Protein AF-A0AAV9KJ58-F1 (afdb_monomer_lite)

Radius of gyration: 47.97 Å; chains: 1; bounding box: 101×100×153 Å

Structure (mmCIF, N/CA/C/O backbone):
data_AF-A0AAV9KJ58-F1
#
_entry.id   AF-A0AAV9KJ58-F1
#
loop_
_atom_site.group_PDB
_atom_site.id
_atom_site.type_symbol
_atom_site.label_atom_id
_atom_site.label_alt_id
_atom_site.label_comp_id
_atom_site.label_asym_id
_atom_site.label_entity_id
_atom_site.label_seq_id
_atom_site.pdbx_PDB_ins_code
_atom_site.Cartn_x
_atom_site.Cartn_y
_atom_site.Cartn_z
_atom_site.occupancy
_atom_site.B_iso_or_equiv
_atom_site.auth_seq_id
_atom_site.auth_comp_id
_atom_site.auth_asym_id
_atom_site.auth_atom_id
_atom_site.pdbx_PDB_model_num
ATOM 1 N N . MET A 1 1 ? -41.901 74.742 6.051 1.00 38.31 1 MET A N 1
ATOM 2 C CA . MET A 1 1 ? -40.450 74.544 5.849 1.00 38.31 1 MET A CA 1
ATOM 3 C C . MET A 1 1 ? -40.219 73.110 5.409 1.00 38.31 1 MET A C 1
ATOM 5 O O . MET A 1 1 ? -40.958 72.229 5.815 1.00 38.31 1 MET A O 1
ATOM 9 N N . ASN A 1 2 ? -39.283 72.957 4.483 1.00 42.44 2 ASN A N 1
ATOM 10 C CA . ASN A 1 2 ? -39.069 71.846 3.558 1.00 42.44 2 ASN A CA 1
ATOM 11 C C . ASN A 1 2 ? -37.986 70.865 4.057 1.00 42.44 2 ASN A C 1
ATOM 13 O O . ASN A 1 2 ? -37.117 71.305 4.803 1.00 42.44 2 ASN A O 1
ATOM 17 N N . ARG A 1 3 ? -37.953 69.661 3.443 1.00 47.12 3 ARG A N 1
ATOM 18 C CA . ARG A 1 3 ? -36.782 68.760 3.228 1.00 47.12 3 ARG A CA 1
ATOM 19 C C . ARG A 1 3 ? -36.274 67.974 4.455 1.00 47.12 3 ARG A C 1
ATOM 21 O O . ARG A 1 3 ? -36.190 68.527 5.534 1.00 47.12 3 ARG A O 1
ATOM 28 N N . ASN A 1 4 ? -35.851 66.708 4.380 1.00 43.81 4 ASN A N 1
ATOM 29 C CA . ASN A 1 4 ? -35.701 65.731 3.294 1.00 43.81 4 ASN A CA 1
ATOM 30 C C . ASN A 1 4 ? -35.638 64.315 3.898 1.00 43.81 4 ASN A C 1
ATOM 32 O O . ASN A 1 4 ? -35.152 64.134 5.011 1.00 43.81 4 ASN A O 1
ATOM 36 N N . GLN A 1 5 ? -36.104 63.333 3.126 1.00 52.75 5 GLN A N 1
ATOM 37 C CA . GLN A 1 5 ? -35.865 61.903 3.320 1.00 52.75 5 GLN A CA 1
ATOM 38 C C . GLN A 1 5 ? -34.482 61.536 2.765 1.00 52.75 5 GLN A C 1
ATOM 40 O O . GLN A 1 5 ? -34.200 61.874 1.619 1.00 52.75 5 GLN A O 1
ATOM 45 N N . ASP A 1 6 ? -33.689 60.781 3.526 1.00 47.50 6 ASP A N 1
ATOM 46 C CA . ASP A 1 6 ? -32.530 60.045 3.014 1.00 47.50 6 ASP A CA 1
ATOM 47 C C . ASP A 1 6 ? -32.739 58.548 3.263 1.00 47.50 6 ASP A C 1
ATOM 49 O O . ASP A 1 6 ? -32.658 58.048 4.385 1.00 47.50 6 ASP A O 1
ATOM 53 N N . THR A 1 7 ? -33.051 57.821 2.191 1.00 53.81 7 THR A N 1
ATOM 54 C CA . THR A 1 7 ? -33.128 56.359 2.169 1.00 53.81 7 THR A CA 1
ATOM 55 C C . THR A 1 7 ? -31.783 55.794 1.718 1.00 53.81 7 THR A C 1
ATOM 57 O O . THR A 1 7 ? -31.491 55.765 0.520 1.00 53.81 7 THR A O 1
ATOM 60 N N . SER A 1 8 ? -30.966 55.311 2.652 1.00 53.56 8 SER A N 1
ATOM 61 C CA . SER A 1 8 ? -29.765 54.540 2.329 1.00 53.56 8 SER A CA 1
ATOM 62 C C . SER A 1 8 ? -30.131 53.066 2.107 1.00 53.56 8 SER A C 1
ATOM 64 O O . SER A 1 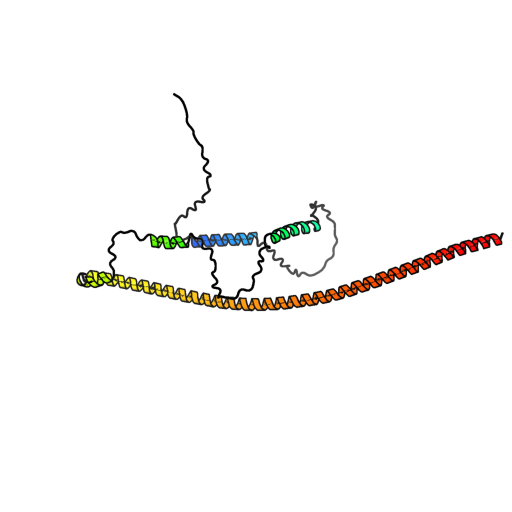8 ? -30.487 52.320 3.018 1.00 53.56 8 SER A O 1
ATOM 66 N N . LYS A 1 9 ? -30.072 52.639 0.842 1.00 56.34 9 LYS A N 1
ATOM 67 C CA . LYS A 1 9 ? -30.187 51.23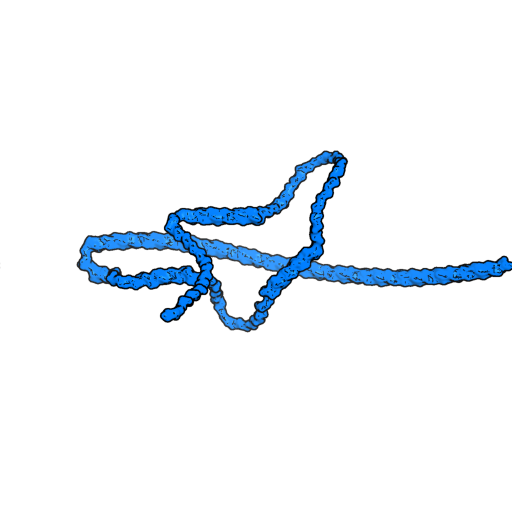6 0.428 1.00 56.34 9 LYS A CA 1
ATOM 68 C C . LYS A 1 9 ? -28.873 50.524 0.753 1.00 56.34 9 LYS A C 1
ATOM 70 O O . LYS A 1 9 ? -27.881 50.727 0.060 1.00 56.34 9 LYS A O 1
ATOM 75 N N . LYS A 1 10 ? -28.863 49.694 1.798 1.00 64.25 10 LYS A N 1
ATOM 76 C CA . LYS A 1 10 ? -27.752 48.780 2.092 1.00 64.25 10 LYS A CA 1
ATOM 77 C C . LYS A 1 10 ? -28.094 47.406 1.516 1.00 64.25 10 LYS A C 1
ATOM 79 O O . LYS A 1 10 ? -29.008 46.736 1.991 1.00 64.25 10 LYS A O 1
ATOM 84 N N . GLU A 1 11 ? -27.396 47.028 0.450 1.00 49.03 11 GLU A N 1
ATOM 85 C CA . GLU A 1 11 ? -27.467 45.699 -0.157 1.00 49.03 11 GLU A CA 1
ATOM 86 C C . GLU A 1 11 ? -27.021 44.637 0.855 1.00 49.03 11 GLU A C 1
ATOM 88 O O . GLU A 1 11 ? -25.858 44.572 1.251 1.00 49.03 11 GLU A O 1
ATOM 93 N N . VAL A 1 12 ? -27.960 43.791 1.275 1.00 46.41 12 VAL A N 1
ATOM 94 C CA . VAL A 1 12 ? -27.664 42.575 2.032 1.00 46.41 12 VAL A CA 1
ATOM 95 C C . VAL A 1 12 ? -27.327 41.487 1.017 1.00 46.41 12 VAL A C 1
ATOM 97 O O . VAL A 1 12 ? -28.205 40.986 0.308 1.00 46.41 12 VAL A O 1
ATOM 100 N N . LYS A 1 13 ? -26.041 41.132 0.934 1.00 60.41 13 LYS A N 1
ATOM 101 C CA . LYS A 1 13 ? -25.587 39.900 0.281 1.00 60.41 13 LYS A CA 1
ATOM 102 C C . LYS A 1 13 ? -26.288 38.726 0.964 1.00 60.41 13 LYS A C 1
ATOM 104 O O . LYS A 1 13 ? -26.069 38.461 2.140 1.00 60.41 13 LYS A O 1
ATOM 109 N N . LYS A 1 14 ? -27.182 38.062 0.230 1.00 59.44 14 LYS A N 1
ATOM 110 C CA . LYS A 1 14 ? -27.812 36.811 0.656 1.00 59.44 14 LYS A CA 1
ATOM 111 C C . LYS A 1 14 ? -26.784 35.697 0.524 1.00 59.44 14 LYS A C 1
ATOM 113 O O . LYS A 1 14 ? -26.632 35.121 -0.555 1.00 59.44 14 LYS A O 1
ATOM 118 N N . ASP A 1 15 ? -26.090 35.410 1.615 1.00 50.53 15 ASP A N 1
ATOM 119 C CA . ASP A 1 15 ? -25.362 34.159 1.752 1.00 50.53 15 ASP A CA 1
ATOM 120 C C . ASP A 1 15 ? -26.375 33.015 1.680 1.00 50.53 15 ASP A C 1
ATOM 122 O O . ASP A 1 15 ? -27.382 32.982 2.390 1.00 50.53 15 ASP A O 1
ATOM 126 N N . LYS A 1 16 ? -26.153 32.109 0.726 1.00 61.41 16 LYS A N 1
ATOM 127 C CA . LYS A 1 16 ? -26.969 30.914 0.520 1.00 61.41 16 LYS A CA 1
ATOM 128 C C . LYS A 1 16 ? -26.637 29.925 1.634 1.00 61.41 16 LYS A C 1
ATOM 130 O O . LYS A 1 16 ? -25.840 29.014 1.432 1.00 61.41 16 LYS A O 1
ATOM 135 N N . SER A 1 17 ? -27.226 30.111 2.808 1.00 48.72 17 SER A N 1
ATOM 136 C CA . SER A 1 17 ? -27.223 29.087 3.843 1.00 48.72 17 SER A CA 1
ATOM 137 C C . SER A 1 17 ? -28.061 27.904 3.352 1.00 48.72 17 SER A C 1
ATOM 139 O O . SER A 1 17 ? -29.278 27.986 3.177 1.00 48.72 17 SER A O 1
ATOM 141 N N . LEU A 1 18 ? -27.379 26.795 3.062 1.00 49.25 18 LEU A N 1
ATOM 142 C CA . LEU A 1 18 ? -27.990 25.484 2.877 1.00 49.25 18 LEU A CA 1
ATOM 143 C C . LEU A 1 18 ? -28.589 25.064 4.222 1.00 49.25 18 LEU A C 1
ATOM 145 O O . LEU A 1 18 ? -27.932 24.430 5.040 1.00 49.25 18 LEU A O 1
ATOM 149 N N . ALA A 1 19 ? -29.831 25.470 4.472 1.00 43.50 19 ALA A N 1
ATOM 150 C CA . ALA A 1 19 ? -30.609 24.971 5.592 1.00 43.50 19 ALA A CA 1
ATOM 151 C C . ALA A 1 19 ? -30.912 23.485 5.344 1.00 43.50 19 ALA A C 1
ATOM 153 O O . ALA A 1 19 ? -31.847 23.142 4.617 1.00 43.50 19 ALA A O 1
ATOM 154 N N . LEU A 1 20 ? -30.096 22.602 5.920 1.00 46.66 20 LEU A N 1
ATOM 155 C CA . LEU A 1 20 ? -30.402 21.181 6.028 1.00 46.66 20 LEU A CA 1
ATOM 156 C C . LEU A 1 20 ? -31.565 21.031 7.013 1.00 46.66 20 LEU A C 1
ATOM 158 O O . LEU A 1 20 ? -31.387 21.063 8.227 1.00 46.66 20 LEU A O 1
ATOM 162 N N . LYS A 1 21 ? -32.782 20.909 6.475 1.00 54.22 21 LYS A N 1
ATOM 163 C CA . LYS A 1 21 ? -33.936 20.422 7.232 1.00 54.22 21 LYS A CA 1
ATOM 164 C C . LYS A 1 21 ? -33.716 18.937 7.503 1.00 54.22 21 LYS A C 1
ATOM 166 O O . LYS A 1 21 ? -33.988 18.114 6.637 1.00 54.22 21 LYS A O 1
ATOM 171 N N . ILE A 1 22 ? -33.210 18.613 8.686 1.00 47.00 22 ILE A N 1
ATOM 172 C CA . ILE A 1 22 ? -33.213 17.246 9.202 1.00 47.00 22 ILE A CA 1
ATOM 173 C C . ILE A 1 22 ? -34.609 17.028 9.788 1.00 47.00 22 ILE A C 1
ATOM 175 O O . ILE A 1 22 ? -34.940 17.570 10.840 1.00 47.00 22 ILE A O 1
ATOM 179 N N . SER A 1 23 ? -35.467 16.313 9.060 1.00 44.28 23 SER A N 1
ATOM 180 C CA . SER A 1 23 ? -36.713 15.795 9.619 1.00 44.28 23 SER A CA 1
ATOM 181 C C . SER A 1 23 ? -36.367 14.586 10.480 1.00 44.28 23 SER A C 1
ATOM 183 O O . SER A 1 23 ? -36.054 13.522 9.955 1.00 44.28 23 SER A O 1
ATOM 185 N N . SER A 1 24 ? -36.383 14.757 11.798 1.00 54.91 24 SER A N 1
ATOM 186 C CA . SER A 1 24 ? -36.295 13.654 12.750 1.00 54.91 24 SER A CA 1
ATOM 187 C C . SER A 1 24 ? -37.625 12.898 12.751 1.00 54.91 24 SER A C 1
ATOM 189 O O . SER A 1 24 ? -38.577 13.304 13.420 1.00 54.91 24 SER A O 1
ATOM 191 N N . GLY A 1 25 ? -37.701 11.840 11.954 1.00 50.69 25 GLY A N 1
ATOM 192 C CA . GLY A 1 25 ? -38.839 10.937 11.906 1.00 50.69 25 GLY A CA 1
ATOM 193 C C . GLY A 1 25 ? -38.421 9.612 11.287 1.00 50.69 25 GLY A C 1
ATOM 194 O O . GLY A 1 25 ? -38.086 9.570 10.111 1.00 50.69 25 GLY A O 1
ATOM 195 N N . ASP A 1 26 ? -38.483 8.575 12.115 1.00 43.84 26 ASP A N 1
ATOM 196 C CA . ASP A 1 26 ? -38.516 7.152 11.783 1.00 43.84 26 ASP A CA 1
ATOM 197 C C . ASP A 1 26 ? -37.174 6.418 11.604 1.00 43.84 26 ASP A C 1
ATOM 199 O O . ASP A 1 26 ? -36.339 6.687 10.743 1.00 43.84 26 ASP A O 1
ATOM 203 N N . THR A 1 27 ? -37.017 5.405 12.457 1.00 52.69 27 THR A N 1
ATOM 204 C CA . THR A 1 27 ? -35.929 4.426 12.607 1.00 52.69 27 THR A CA 1
ATOM 205 C C . THR A 1 27 ? -35.797 3.466 11.410 1.00 52.69 27 THR A C 1
ATOM 207 O O . THR A 1 27 ? -35.549 2.278 11.583 1.00 52.69 27 THR A O 1
ATOM 210 N N . SER A 1 28 ? -35.990 3.972 10.190 1.00 53.06 28 SER A N 1
ATOM 211 C CA . SER A 1 28 ? -35.897 3.240 8.918 1.00 53.06 28 SER A CA 1
ATOM 212 C C . SER A 1 28 ? -34.788 3.784 7.995 1.00 53.06 28 SER A C 1
ATOM 214 O O . SER A 1 28 ? -34.615 3.275 6.889 1.00 53.06 28 SER A O 1
ATOM 216 N N . SER A 1 29 ? -34.050 4.817 8.428 1.00 58.94 29 SER A N 1
ATOM 217 C CA . SER A 1 29 ? -33.111 5.579 7.581 1.00 58.94 29 SER A CA 1
ATOM 218 C C . SER A 1 29 ? -31.850 4.808 7.185 1.00 58.94 29 SER A C 1
ATOM 220 O O . SER A 1 29 ? -31.364 4.971 6.071 1.00 58.94 29 SER A O 1
ATOM 222 N N . GLU A 1 30 ? -31.324 3.937 8.051 1.00 64.25 30 GLU A N 1
ATOM 223 C CA . GLU A 1 30 ? -30.013 3.313 7.809 1.00 64.25 30 GLU A CA 1
ATOM 224 C C . GLU A 1 30 ? -30.010 2.388 6.579 1.00 64.25 30 GLU A C 1
ATOM 226 O O . GLU A 1 30 ? -29.035 2.345 5.827 1.00 64.25 30 GLU A O 1
ATOM 231 N N . GLU A 1 31 ? -31.117 1.691 6.309 1.00 74.56 31 GLU A N 1
ATOM 232 C CA . GLU A 1 31 ? -31.217 0.802 5.147 1.00 74.56 31 GLU A CA 1
ATOM 233 C C . GLU A 1 31 ? -31.382 1.580 3.829 1.00 74.56 31 GLU A C 1
ATOM 235 O O . GLU A 1 31 ? -30.831 1.196 2.791 1.00 74.56 31 GLU A O 1
ATOM 240 N N . GLU A 1 32 ? -32.056 2.732 3.870 1.00 81.06 32 GLU A N 1
ATOM 241 C CA . GLU A 1 32 ? -32.203 3.620 2.715 1.00 81.06 32 GLU A CA 1
ATOM 242 C C . GLU A 1 32 ? -30.889 4.364 2.401 1.00 81.06 32 GLU A C 1
ATOM 244 O O . GLU A 1 32 ? -30.506 4.493 1.230 1.00 81.06 32 GLU A O 1
ATOM 249 N N . ASP A 1 33 ? -30.126 4.727 3.436 1.00 86.44 33 ASP A N 1
ATOM 250 C CA . ASP A 1 33 ? -28.781 5.296 3.322 1.00 86.44 33 ASP A CA 1
ATOM 251 C C . ASP A 1 33 ? -27.782 4.286 2.727 1.00 86.44 33 ASP A C 1
ATOM 253 O O . ASP A 1 33 ? -27.003 4.620 1.821 1.00 86.44 33 ASP A O 1
ATOM 257 N N . MET A 1 34 ? -27.857 3.015 3.138 1.00 87.69 34 MET A N 1
ATOM 258 C CA . MET A 1 34 ? -27.047 1.933 2.565 1.00 87.69 34 MET A CA 1
ATOM 259 C C . MET A 1 34 ? -27.422 1.632 1.109 1.00 87.69 34 MET A C 1
ATOM 261 O O . MET A 1 34 ? -26.538 1.428 0.261 1.00 87.69 34 MET A O 1
ATOM 265 N N . ALA A 1 35 ? -28.714 1.668 0.772 1.00 91.56 35 ALA A N 1
ATOM 266 C CA . ALA A 1 35 ? -29.179 1.535 -0.606 1.00 91.56 35 ALA A CA 1
ATOM 267 C C . ALA A 1 35 ? -28.679 2.696 -1.483 1.00 91.56 35 ALA A C 1
ATOM 269 O O . ALA A 1 35 ? -28.220 2.476 -2.614 1.00 91.56 35 ALA A O 1
ATOM 270 N N . TYR A 1 36 ? -28.693 3.927 -0.963 1.00 92.19 36 TYR A N 1
ATOM 271 C CA . TYR A 1 36 ? -28.157 5.103 -1.645 1.00 92.19 36 TYR A CA 1
ATOM 272 C C . TYR A 1 36 ? -26.644 4.992 -1.886 1.00 92.19 36 TYR A C 1
ATOM 274 O O . TYR A 1 36 ? -26.182 5.198 -3.018 1.00 92.19 36 TYR A O 1
ATOM 282 N N . LEU A 1 37 ? -25.872 4.604 -0.866 1.00 93.19 37 LEU A N 1
ATOM 283 C CA . LEU A 1 37 ? -24.421 4.440 -0.964 1.00 93.19 37 LEU A CA 1
ATOM 284 C C . LEU A 1 37 ? -24.048 3.348 -1.980 1.00 93.19 37 LEU A C 1
ATOM 286 O O . LEU A 1 37 ? -23.214 3.573 -2.865 1.00 93.19 37 LEU A O 1
ATOM 290 N N . THR A 1 38 ? -24.751 2.213 -1.939 1.00 92.38 38 THR A N 1
ATOM 291 C CA . THR A 1 38 ? -24.596 1.102 -2.891 1.00 92.38 38 THR A CA 1
ATOM 292 C C . THR A 1 38 ? -24.891 1.550 -4.323 1.00 92.38 38 THR A C 1
ATOM 294 O O . THR A 1 38 ? -24.118 1.285 -5.251 1.00 92.38 38 THR A O 1
ATOM 297 N N . ARG A 1 39 ? -25.979 2.303 -4.527 1.00 95.25 39 ARG A N 1
ATOM 298 C CA . ARG A 1 39 ? -26.366 2.827 -5.845 1.00 95.25 39 ARG A CA 1
ATOM 299 C C . ARG A 1 39 ? -25.348 3.840 -6.374 1.00 95.25 39 ARG A C 1
ATOM 301 O O . ARG A 1 39 ? -25.070 3.859 -7.578 1.00 95.25 39 ARG A O 1
ATOM 308 N N . ARG A 1 40 ? -24.752 4.652 -5.496 1.00 94.31 40 ARG A N 1
ATOM 309 C CA . ARG A 1 40 ? -23.684 5.604 -5.838 1.00 94.31 40 ARG A CA 1
ATOM 310 C C . ARG A 1 40 ? -22.409 4.879 -6.270 1.00 94.31 40 ARG A C 1
ATOM 312 O O . ARG A 1 40 ? -21.867 5.213 -7.326 1.00 94.31 40 ARG A O 1
ATOM 319 N N . PHE A 1 41 ? -21.983 3.856 -5.528 1.00 90.12 41 PHE A N 1
ATOM 320 C CA . PHE A 1 41 ? -20.823 3.030 -5.883 1.00 90.12 41 PHE A CA 1
ATOM 321 C C . PHE A 1 41 ? -21.017 2.311 -7.219 1.00 90.12 41 PHE A C 1
ATOM 323 O O . PHE A 1 41 ? -20.169 2.425 -8.104 1.00 90.12 41 PHE A O 1
ATOM 330 N N . GLN A 1 42 ? -22.170 1.671 -7.440 1.00 92.00 42 GLN A N 1
ATOM 331 C CA . GLN A 1 42 ? -22.482 1.038 -8.727 1.00 92.00 42 GLN A CA 1
ATOM 332 C C . GLN A 1 42 ? -22.457 2.032 -9.897 1.00 92.00 42 GLN A C 1
ATOM 334 O O . GLN A 1 42 ? -22.042 1.680 -11.002 1.00 92.00 42 GLN A O 1
ATOM 339 N N . LYS A 1 43 ? -22.875 3.285 -9.679 1.00 92.12 43 LYS A N 1
ATOM 340 C CA . LYS A 1 43 ? -22.851 4.335 -10.707 1.00 92.12 43 LYS A CA 1
ATOM 341 C C . LYS A 1 43 ? -21.423 4.763 -11.052 1.00 92.12 43 LYS A C 1
ATOM 343 O O . LYS A 1 43 ? -21.129 4.963 -12.228 1.00 92.12 43 LYS A O 1
ATOM 348 N N . ILE A 1 44 ? -20.535 4.851 -10.061 1.00 84.56 44 ILE A N 1
ATOM 349 C CA . ILE A 1 44 ? -19.104 5.134 -10.259 1.00 84.56 44 ILE A CA 1
ATOM 350 C C . ILE A 1 44 ? -18.438 3.961 -10.989 1.00 84.56 44 ILE A C 1
ATOM 352 O O . ILE A 1 44 ? -17.781 4.174 -12.006 1.00 84.56 44 ILE A O 1
ATOM 356 N N . VAL A 1 45 ? -18.695 2.723 -10.559 1.00 81.75 45 VAL A N 1
ATOM 357 C CA . VAL A 1 45 ? -18.173 1.514 -11.215 1.00 81.75 45 VAL A CA 1
ATOM 358 C C . VAL A 1 45 ? -18.701 1.375 -12.643 1.00 81.75 45 VAL A C 1
ATOM 360 O O . VAL A 1 45 ? -17.935 1.034 -13.526 1.00 81.75 45 VAL A O 1
ATOM 363 N N . LYS A 1 46 ? -19.959 1.708 -12.949 1.00 83.25 46 LYS A N 1
ATOM 364 C CA . LYS A 1 46 ? -20.442 1.718 -14.346 1.00 83.25 46 LYS A CA 1
ATOM 365 C C . LYS A 1 46 ? -19.835 2.845 -15.181 1.00 83.25 46 LYS A C 1
ATOM 367 O O . LYS A 1 46 ? -19.592 2.657 -16.369 1.00 83.25 46 LYS A O 1
ATOM 372 N N . LYS A 1 47 ? -19.597 4.014 -14.580 1.00 82.62 47 LYS A N 1
ATOM 373 C CA . LYS A 1 47 ? -19.038 5.185 -15.274 1.00 82.62 47 LYS A CA 1
ATOM 374 C C . LYS A 1 47 ? -17.544 5.027 -15.576 1.00 82.62 47 LYS A C 1
ATOM 376 O O . LYS A 1 47 ? -17.086 5.525 -16.598 1.00 82.62 47 LYS A O 1
ATOM 381 N N . HIS A 1 48 ? -16.808 4.336 -14.707 1.00 72.00 48 HIS A N 1
ATOM 382 C CA . HIS A 1 48 ? -15.352 4.186 -14.802 1.00 72.00 48 HIS A CA 1
ATOM 383 C C . HIS A 1 48 ? -14.897 2.749 -15.111 1.00 72.00 48 HIS A C 1
ATOM 385 O O . HIS A 1 48 ? -13.782 2.544 -15.572 1.00 72.00 48 HIS A O 1
ATOM 391 N N . GLY A 1 49 ? -15.772 1.760 -14.929 1.00 53.62 49 GLY A N 1
ATOM 392 C CA . GLY A 1 49 ? -15.536 0.328 -15.125 1.00 53.62 49 GLY A CA 1
ATOM 393 C C . GLY A 1 49 ? -16.015 -0.206 -16.470 1.00 53.62 49 GLY A C 1
ATOM 394 O O . GLY A 1 49 ? -16.336 -1.384 -16.597 1.00 53.62 49 GLY A O 1
ATOM 395 N N . GLY A 1 50 ? -15.943 0.617 -17.513 1.00 55.72 50 GLY A N 1
ATOM 396 C CA . GLY A 1 50 ? -15.626 0.109 -18.844 1.00 55.72 50 GLY A CA 1
ATOM 397 C C . GLY A 1 50 ? -14.156 -0.315 -18.918 1.00 55.72 50 GLY A C 1
ATOM 398 O O . GLY A 1 50 ? -13.467 0.069 -19.860 1.00 55.72 50 GLY A O 1
ATOM 399 N N . PHE A 1 51 ? -13.653 -1.071 -17.932 1.00 56.25 51 PHE A N 1
ATOM 400 C CA . PHE A 1 51 ? -12.444 -1.855 -18.125 1.00 56.25 51 PHE A CA 1
ATOM 401 C C . PHE A 1 51 ? -12.809 -2.849 -19.215 1.00 56.25 51 PHE A C 1
ATOM 403 O O . PHE A 1 51 ? -13.478 -3.853 -18.967 1.00 56.25 51 PHE A O 1
ATOM 410 N N . ARG A 1 52 ? -12.434 -2.523 -20.454 1.00 57.38 52 ARG A N 1
ATOM 411 C CA . ARG A 1 52 ? -12.358 -3.506 -21.521 1.00 57.38 52 ARG A CA 1
ATOM 412 C C . ARG A 1 52 ? -11.429 -4.587 -20.992 1.00 57.38 52 ARG A C 1
ATOM 414 O O . ARG A 1 52 ? -10.213 -4.448 -21.039 1.00 57.38 52 ARG A O 1
ATOM 421 N N . LYS A 1 53 ? -12.013 -5.641 -20.428 1.00 52.34 53 LYS A N 1
ATOM 422 C CA . LYS A 1 53 ? -11.359 -6.929 -20.297 1.00 52.34 53 LYS A CA 1
ATOM 423 C C . LYS A 1 53 ? -11.134 -7.351 -21.741 1.00 52.34 53 LYS A C 1
ATOM 425 O O . LYS A 1 53 ? -12.023 -7.903 -22.384 1.00 52.34 53 LYS A O 1
ATOM 430 N N . GLU A 1 54 ? -9.986 -6.969 -22.282 1.00 48.56 54 GLU A N 1
ATOM 431 C CA . GLU A 1 54 ? -9.462 -7.435 -23.558 1.00 48.56 54 GLU A CA 1
ATOM 432 C C . GLU A 1 54 ? -9.050 -8.900 -23.349 1.00 48.56 54 GLU A C 1
ATOM 434 O O . GLU A 1 54 ? -7.887 -9.280 -23.333 1.00 48.56 54 GLU A O 1
ATOM 439 N N . VAL A 1 55 ? -10.052 -9.733 -23.063 1.00 42.00 55 VAL A N 1
ATOM 440 C CA . VAL A 1 55 ? -9.941 -11.178 -23.103 1.00 42.00 55 VAL A CA 1
ATOM 441 C C . VAL A 1 55 ? -10.087 -11.508 -24.571 1.00 42.00 55 VAL A C 1
ATOM 443 O O . VAL A 1 55 ? -11.195 -11.552 -25.103 1.00 42.00 55 VAL A O 1
ATOM 446 N N . ASN A 1 56 ? -8.948 -11.677 -25.234 1.00 49.47 56 ASN A N 1
ATOM 447 C CA . ASN A 1 56 ? -8.885 -12.351 -26.518 1.00 49.47 56 ASN A CA 1
ATOM 448 C C . ASN A 1 56 ? -9.651 -13.677 -26.402 1.00 49.47 56 ASN A C 1
ATOM 450 O O . ASN A 1 56 ? -9.212 -14.553 -25.650 1.00 49.47 56 ASN A O 1
ATOM 454 N N . PRO A 1 57 ? -10.762 -13.885 -27.131 1.00 48.03 57 PRO A N 1
ATOM 455 C CA . PRO A 1 57 ? -11.239 -15.233 -27.318 1.00 48.03 57 PRO A CA 1
ATOM 456 C C . PRO A 1 57 ? -10.236 -15.895 -28.262 1.00 48.03 57 PRO A C 1
ATOM 458 O O . PRO A 1 57 ? -10.148 -15.545 -29.441 1.00 48.03 57 PRO A O 1
ATOM 461 N N . LEU A 1 58 ? -9.460 -16.839 -27.726 1.00 46.47 58 LEU A N 1
ATOM 462 C CA . LEU A 1 58 ? -8.764 -17.856 -28.507 1.00 46.47 58 LEU A CA 1
ATOM 463 C C . LEU A 1 58 ? -9.803 -18.536 -29.404 1.00 46.47 58 LEU A C 1
ATOM 465 O O . LEU A 1 58 ? -10.530 -19.444 -29.004 1.00 46.47 58 LEU A O 1
ATOM 469 N N . ARG A 1 59 ? -9.919 -18.023 -30.627 1.00 43.41 59 ARG A N 1
ATOM 470 C CA . ARG A 1 59 ? -10.786 -18.550 -31.666 1.00 43.41 59 ARG A CA 1
ATOM 471 C C . ARG A 1 59 ? -10.085 -19.763 -32.258 1.00 43.41 59 ARG A C 1
ATOM 473 O O . ARG A 1 59 ? -9.360 -19.659 -33.240 1.00 43.41 59 ARG A O 1
ATOM 480 N N . ALA A 1 60 ? -10.323 -20.922 -31.659 1.00 48.78 60 ALA A N 1
ATOM 481 C CA . ALA A 1 60 ? -10.136 -22.187 -32.343 1.00 48.78 60 ALA A CA 1
ATOM 482 C C . ALA A 1 60 ? -11.181 -22.283 -33.467 1.00 48.78 60 ALA A C 1
ATOM 484 O O . ALA A 1 60 ? -12.369 -22.459 -33.195 1.00 48.78 60 ALA A O 1
ATOM 485 N N . ARG A 1 61 ? -10.763 -22.157 -34.734 1.00 41.00 61 ARG A N 1
ATOM 486 C CA . ARG A 1 61 ? -11.436 -22.862 -35.833 1.00 41.00 61 ARG A CA 1
ATOM 487 C C . ARG A 1 61 ? -10.566 -22.990 -37.082 1.00 41.00 61 ARG A C 1
ATOM 489 O O . ARG A 1 61 ? -10.049 -22.020 -37.622 1.00 41.00 61 ARG A O 1
ATOM 496 N N . ASN A 1 62 ? -10.479 -24.244 -37.484 1.00 48.59 62 ASN A N 1
ATOM 497 C CA . ASN A 1 62 ? -9.757 -24.861 -38.582 1.00 48.59 62 ASN A CA 1
ATOM 498 C C . ASN A 1 62 ? -10.110 -24.333 -39.988 1.00 48.59 62 ASN A C 1
ATOM 500 O O . ASN A 1 62 ? -11.233 -23.897 -40.227 1.00 48.59 62 ASN A O 1
ATOM 504 N N . ALA A 1 63 ? -9.160 -24.588 -40.897 1.00 48.75 63 ALA A N 1
ATOM 505 C CA . ALA A 1 63 ? -9.324 -25.037 -42.287 1.00 48.75 63 ALA A CA 1
ATOM 506 C C . ALA A 1 63 ? -9.889 -24.070 -43.356 1.00 48.75 63 ALA A C 1
ATOM 508 O O . ALA A 1 63 ? -11.070 -23.742 -43.387 1.00 48.75 63 ALA A O 1
ATOM 509 N N . THR A 1 64 ? -8.977 -23.719 -44.276 1.00 49.44 64 THR A N 1
ATOM 510 C CA . THR A 1 64 ? -9.117 -23.650 -45.748 1.00 49.44 64 THR A CA 1
ATOM 511 C C . THR A 1 64 ? -10.400 -23.077 -46.364 1.00 49.44 64 THR A C 1
ATOM 513 O O . THR A 1 64 ? -11.453 -23.708 -46.358 1.00 49.44 64 THR A O 1
ATOM 516 N N . LYS A 1 65 ? -10.236 -21.969 -47.105 1.00 50.47 65 LYS A N 1
ATOM 517 C CA . LYS A 1 65 ? -10.381 -21.914 -48.577 1.00 50.47 65 LYS A CA 1
ATOM 518 C C . LYS A 1 65 ? -10.037 -20.517 -49.112 1.00 50.47 65 LYS A C 1
ATOM 520 O O . LYS A 1 65 ? -10.437 -19.508 -48.537 1.00 50.47 65 LYS A O 1
ATOM 525 N N . GLU A 1 66 ? -9.277 -20.505 -50.208 1.00 49.34 66 GLU A N 1
ATOM 526 C CA . GLU A 1 66 ? -9.168 -19.400 -51.165 1.00 49.34 66 GLU A CA 1
ATOM 527 C C . GLU A 1 66 ? -10.553 -18.862 -51.539 1.00 49.34 66 GLU A C 1
ATOM 529 O O . GLU A 1 66 ? -11.493 -19.644 -51.615 1.00 49.34 66 GLU A O 1
ATOM 534 N N . TYR A 1 67 ? -10.673 -17.551 -51.761 1.00 40.59 67 TYR A N 1
ATOM 535 C CA . TYR A 1 67 ? -11.095 -16.937 -53.030 1.00 40.59 67 TYR A CA 1
ATOM 536 C C . TYR A 1 67 ? -11.070 -15.400 -52.891 1.00 40.59 67 TYR A C 1
ATOM 538 O O . TYR A 1 67 ? -11.633 -14.826 -51.966 1.00 40.59 67 TYR A O 1
ATOM 546 N N . GLN A 1 68 ? -10.342 -14.778 -53.822 1.00 44.50 68 GLN A N 1
ATOM 547 C CA . GLN A 1 68 ? -10.607 -13.525 -54.548 1.00 44.50 68 GLN A CA 1
ATOM 548 C C . GLN A 1 68 ? -11.324 -12.326 -53.885 1.00 44.50 68 GLN A C 1
ATOM 550 O O . GLN A 1 68 ? -12.463 -12.390 -53.435 1.00 44.50 68 GLN A O 1
ATOM 555 N N . ARG A 1 69 ? -10.655 -11.164 -54.003 1.00 48.06 69 ARG A N 1
ATOM 556 C CA . ARG A 1 69 ? -11.194 -9.796 -53.835 1.00 48.06 69 ARG A CA 1
ATOM 557 C C . ARG A 1 69 ? -12.389 -9.524 -54.775 1.00 48.06 69 ARG A C 1
ATOM 559 O O . ARG A 1 69 ? -12.490 -10.166 -55.818 1.00 48.06 69 ARG A O 1
ATOM 566 N N . PRO A 1 70 ? -13.194 -8.478 -54.500 1.00 56.00 70 PRO A N 1
ATOM 567 C CA . PRO A 1 70 ? -12.926 -7.199 -55.173 1.00 56.00 70 PRO A CA 1
ATOM 568 C C . PRO A 1 70 ? -13.167 -5.956 -54.295 1.00 56.00 70 PRO A C 1
ATOM 570 O O . PRO A 1 70 ? -13.658 -6.029 -53.172 1.00 56.00 70 PRO A O 1
ATOM 573 N N . GLY A 1 71 ? -12.717 -4.817 -54.824 1.00 50.59 71 GLY A N 1
ATOM 574 C CA . GLY A 1 71 ? -12.564 -3.537 -54.146 1.00 50.59 71 GLY A CA 1
ATOM 575 C C . GLY A 1 71 ? -13.838 -2.857 -53.644 1.00 50.59 71 GLY A C 1
ATOM 576 O O . GLY A 1 71 ? -14.963 -3.161 -54.029 1.00 50.59 71 GLY A O 1
ATOM 577 N N . GLY A 1 72 ? -13.595 -1.881 -52.776 1.00 45.78 72 GLY A N 1
ATOM 578 C CA . GLY A 1 72 ? -14.583 -0.993 -52.185 1.00 45.78 72 GLY A CA 1
ATOM 579 C C . GLY A 1 72 ? -13.874 0.240 -51.645 1.00 45.78 72 GLY A C 1
ATOM 580 O O . GLY A 1 72 ? -13.660 0.366 -50.443 1.00 45.78 72 GLY A O 1
ATOM 581 N N . GLU A 1 73 ? -13.458 1.104 -52.564 1.00 56.12 73 GLU A N 1
ATOM 582 C CA . GLU A 1 73 ? -12.974 2.455 -52.306 1.00 56.12 73 GLU A CA 1
ATOM 583 C C . GLU A 1 73 ? -14.125 3.272 -51.703 1.00 56.12 73 GLU A C 1
ATOM 585 O O . GLU A 1 73 ? -15.161 3.491 -52.332 1.00 56.12 73 GLU A O 1
ATOM 590 N N . LYS A 1 74 ? -13.987 3.638 -50.427 1.00 59.28 74 LYS A N 1
ATOM 591 C CA . LYS A 1 74 ? -14.862 4.602 -49.760 1.00 59.28 74 LYS A CA 1
ATOM 592 C C . LYS A 1 74 ? -13.984 5.613 -49.047 1.00 59.28 74 LYS A C 1
ATOM 594 O O . LYS A 1 74 ? -13.447 5.335 -47.973 1.00 59.28 74 LYS A O 1
ATOM 599 N N . ASP A 1 75 ? -13.880 6.780 -49.666 1.00 54.72 75 ASP A N 1
ATOM 600 C CA . ASP A 1 75 ? -13.291 7.990 -49.110 1.00 54.72 75 ASP A CA 1
ATOM 601 C C . ASP A 1 75 ? -14.070 8.438 -47.872 1.00 54.72 75 ASP A C 1
ATOM 603 O O . ASP A 1 75 ? -15.028 9.211 -47.926 1.00 54.72 75 ASP A O 1
ATOM 607 N N . ILE A 1 76 ? -13.652 7.934 -46.714 1.00 53.59 76 ILE A N 1
ATOM 608 C CA . ILE A 1 76 ? -14.034 8.501 -45.427 1.00 53.59 76 ILE A CA 1
ATOM 609 C C . ILE A 1 76 ? -13.052 9.637 -45.168 1.00 53.59 76 ILE A C 1
ATOM 611 O O . ILE A 1 76 ? -11.908 9.393 -44.781 1.00 53.59 76 ILE A O 1
ATOM 615 N N . LYS A 1 77 ? -13.514 10.876 -45.375 1.00 58.31 77 LYS A N 1
ATOM 616 C CA . LYS A 1 77 ? -12.889 12.097 -44.851 1.00 58.31 77 LYS A CA 1
ATOM 617 C C . LYS A 1 77 ? -12.657 11.914 -43.349 1.00 58.31 77 LYS A C 1
ATOM 619 O O . LYS A 1 77 ? -13.574 12.071 -42.547 1.00 58.31 77 LYS A O 1
ATOM 624 N N . ARG A 1 78 ? -11.445 11.506 -42.980 1.00 50.62 78 ARG A N 1
ATOM 625 C CA . ARG A 1 78 ? -10.967 11.509 -41.599 1.00 50.62 78 ARG A CA 1
ATOM 626 C C . ARG A 1 78 ? -10.324 12.861 -41.365 1.00 50.62 78 ARG A C 1
ATOM 628 O O . ARG A 1 78 ? -9.424 13.239 -42.114 1.00 50.62 78 ARG A O 1
ATOM 635 N N . ASP A 1 79 ? -10.789 13.560 -40.338 1.00 59.69 79 ASP A N 1
ATOM 636 C CA . ASP A 1 79 ? -10.117 14.758 -39.855 1.00 59.69 79 ASP A CA 1
ATOM 637 C C . ASP A 1 79 ? -8.635 14.447 -39.591 1.00 59.69 79 ASP A C 1
ATOM 639 O O . ASP A 1 79 ? -8.318 13.360 -39.085 1.00 59.69 79 ASP A O 1
ATOM 643 N N . PRO A 1 80 ? -7.718 15.362 -39.952 1.00 62.44 80 PRO A N 1
ATOM 644 C CA . PRO A 1 80 ? -6.291 15.153 -39.790 1.00 62.44 80 PRO A CA 1
ATOM 645 C C . PRO A 1 80 ? -5.977 14.917 -38.313 1.00 62.44 80 PRO A C 1
ATOM 647 O O . PRO A 1 80 ? -6.033 15.820 -37.478 1.00 62.44 80 PRO A O 1
ATOM 650 N N . VAL A 1 81 ? -5.660 13.662 -37.990 1.00 59.12 81 VAL A N 1
ATOM 651 C CA . VAL A 1 81 ? -5.162 13.264 -36.676 1.00 59.12 81 VAL A CA 1
ATOM 652 C C . VAL A 1 81 ? -3.867 14.045 -36.434 1.00 59.12 81 VAL A C 1
ATOM 654 O O . VAL A 1 81 ? -2.932 13.895 -37.222 1.00 59.12 81 VAL A O 1
ATOM 657 N N . PRO A 1 82 ? -3.785 14.869 -35.373 1.00 60.12 82 PRO A N 1
ATOM 658 C CA . PRO A 1 82 ? -2.600 15.668 -35.108 1.00 60.12 82 PRO A CA 1
ATOM 659 C C . PRO A 1 82 ? -1.385 14.767 -34.893 1.00 60.12 82 PRO A C 1
ATOM 661 O O . PRO A 1 82 ? -1.455 13.783 -34.147 1.00 60.12 82 PRO A O 1
ATOM 664 N N . ASP A 1 83 ? -0.286 15.121 -35.554 1.00 56.62 83 ASP A N 1
ATOM 665 C CA . ASP A 1 83 ? 0.961 14.366 -35.578 1.00 56.62 83 ASP A CA 1
ATOM 666 C C . ASP A 1 83 ? 1.472 14.066 -34.152 1.00 56.62 83 ASP A C 1
ATOM 668 O O . ASP A 1 83 ? 1.460 14.920 -33.256 1.00 56.62 83 ASP A O 1
ATOM 672 N N . LYS A 1 84 ? 1.924 12.825 -33.920 1.00 59.56 84 LYS A N 1
ATOM 673 C CA . LYS A 1 84 ? 2.278 12.287 -32.586 1.00 59.56 84 LYS A CA 1
ATOM 674 C C . LYS A 1 84 ? 3.392 13.079 -31.895 1.00 59.56 84 LYS A C 1
ATOM 676 O O . LYS A 1 84 ? 3.532 13.004 -30.675 1.00 59.56 84 LYS A O 1
ATOM 681 N N . LYS A 1 85 ? 4.159 13.860 -32.656 1.00 61.59 85 LYS A N 1
ATOM 682 C CA . LYS A 1 85 ? 5.243 14.707 -32.150 1.00 61.59 85 LYS A CA 1
ATOM 683 C C . LYS A 1 85 ? 4.725 15.919 -31.358 1.00 61.59 85 LYS A C 1
ATOM 685 O O . LYS A 1 85 ? 5.385 16.332 -30.410 1.00 61.59 85 LYS A O 1
ATOM 690 N N . ALA A 1 86 ? 3.517 16.417 -31.645 1.00 54.41 86 ALA A N 1
ATOM 691 C CA . ALA A 1 86 ? 2.947 17.584 -30.960 1.00 54.41 86 ALA A CA 1
ATOM 692 C C . ALA A 1 86 ? 2.335 17.258 -29.580 1.00 54.41 86 ALA A C 1
ATOM 694 O O . ALA A 1 86 ? 2.385 18.084 -28.670 1.00 54.41 86 ALA A O 1
ATOM 695 N N . ARG A 1 87 ? 1.817 16.036 -29.365 1.00 53.44 87 ARG A N 1
ATOM 696 C CA . ARG A 1 87 ? 1.250 15.632 -28.056 1.00 53.44 87 ARG A CA 1
ATOM 697 C C . ARG A 1 87 ? 2.290 15.472 -26.950 1.00 53.44 87 ARG A C 1
ATOM 699 O O . ARG A 1 87 ? 1.936 15.587 -25.781 1.00 53.44 87 ARG A O 1
ATOM 706 N N . LYS A 1 88 ? 3.554 15.220 -27.297 1.00 53.78 88 LYS A N 1
ATOM 707 C CA . LYS A 1 88 ? 4.605 14.983 -26.299 1.00 53.78 88 LYS A CA 1
ATOM 708 C C . LYS A 1 88 ? 5.068 16.274 -25.616 1.00 53.78 88 LYS A C 1
ATOM 710 O O . LYS A 1 88 ? 5.384 16.244 -24.437 1.00 53.78 88 LYS A O 1
ATOM 715 N N . VAL A 1 89 ? 5.036 17.409 -26.319 1.00 55.75 89 VAL A N 1
ATOM 716 C CA . VAL A 1 89 ? 5.517 18.696 -25.784 1.00 55.75 89 VAL A CA 1
ATOM 717 C C . VAL A 1 89 ? 4.502 19.339 -24.828 1.00 55.75 89 VAL A C 1
ATOM 719 O O . VAL A 1 89 ? 4.887 19.902 -23.808 1.00 55.75 89 VAL A O 1
ATOM 722 N N . ALA A 1 90 ? 3.199 19.204 -25.101 1.00 53.22 90 ALA A N 1
ATOM 723 C CA . ALA A 1 90 ? 2.157 19.803 -24.261 1.00 53.22 90 ALA A CA 1
ATOM 724 C C . ALA A 1 90 ? 1.983 19.094 -22.903 1.00 53.22 90 ALA A C 1
ATOM 726 O O . ALA A 1 90 ? 1.721 19.751 -21.898 1.00 53.22 90 ALA A O 1
ATOM 727 N N . ALA A 1 91 ? 2.157 17.768 -22.853 1.00 52.00 91 ALA A N 1
ATOM 728 C CA . ALA A 1 91 ? 2.078 17.014 -21.601 1.00 52.00 91 ALA A CA 1
ATOM 729 C C . ALA A 1 91 ? 3.288 17.278 -20.683 1.00 52.00 91 ALA A C 1
ATOM 731 O O . ALA A 1 91 ? 3.124 17.389 -19.470 1.00 52.00 91 ALA A O 1
ATOM 732 N N . ASP A 1 92 ? 4.483 17.452 -21.257 1.00 53.53 92 ASP A N 1
ATOM 733 C CA . ASP A 1 92 ? 5.723 17.647 -20.493 1.00 53.53 92 ASP A CA 1
ATOM 734 C C . ASP A 1 92 ? 5.772 19.015 -19.781 1.00 53.53 92 ASP A C 1
ATOM 736 O O . ASP A 1 92 ? 6.323 19.138 -18.687 1.00 53.53 92 ASP A O 1
ATOM 740 N N . TYR A 1 93 ? 5.128 20.044 -20.350 1.00 60.09 93 TYR A N 1
ATOM 741 C CA . TYR A 1 93 ? 5.046 21.373 -19.730 1.00 60.09 93 TYR A CA 1
ATOM 742 C C . TYR A 1 93 ? 4.082 21.417 -18.531 1.00 60.09 93 TYR A C 1
ATOM 744 O O . TYR A 1 93 ? 4.363 22.094 -17.542 1.00 60.09 93 TYR A O 1
ATOM 752 N N . ILE A 1 94 ? 2.968 20.673 -18.577 1.00 58.34 94 ILE A N 1
ATOM 753 C CA . ILE A 1 94 ? 2.001 20.625 -17.465 1.00 58.34 94 ILE A CA 1
ATOM 754 C C . ILE A 1 94 ? 2.600 19.883 -16.264 1.00 58.34 94 ILE A C 1
ATOM 756 O O . ILE A 1 94 ? 2.504 20.379 -15.144 1.00 58.34 94 ILE A O 1
ATOM 760 N N . VAL A 1 95 ? 3.287 18.757 -16.497 1.00 59.38 95 VAL A N 1
ATOM 761 C CA . VAL A 1 95 ? 3.926 17.974 -15.424 1.00 59.38 95 VAL A CA 1
ATOM 762 C C . VAL A 1 95 ? 5.069 18.757 -14.769 1.00 59.38 95 VAL A C 1
ATOM 764 O O . VAL A 1 95 ? 5.159 18.798 -13.543 1.00 59.38 95 VAL A O 1
ATOM 767 N N . LYS A 1 96 ? 5.899 19.468 -15.545 1.00 60.09 96 LYS A N 1
ATOM 768 C CA . LYS A 1 96 ? 6.971 20.305 -14.974 1.00 60.09 96 LYS A CA 1
ATOM 769 C C . LYS A 1 96 ? 6.443 21.451 -14.110 1.00 60.09 96 LYS A C 1
ATOM 771 O O . LYS A 1 96 ? 7.064 21.775 -13.103 1.00 60.09 96 LYS A O 1
ATOM 776 N N . ARG A 1 97 ? 5.283 22.032 -14.436 1.00 58.56 97 ARG A N 1
ATOM 777 C CA . ARG A 1 97 ? 4.709 23.128 -13.636 1.00 58.56 97 ARG A CA 1
ATOM 778 C C . ARG A 1 97 ? 4.115 22.658 -12.307 1.00 58.56 97 ARG A C 1
ATOM 780 O O . ARG A 1 97 ? 4.132 23.418 -11.348 1.00 58.56 97 ARG A O 1
ATOM 787 N N . THR A 1 98 ? 3.629 21.419 -12.231 1.00 50.81 98 THR A N 1
ATOM 788 C CA . THR A 1 98 ? 3.089 20.859 -10.982 1.00 50.81 98 THR A CA 1
ATOM 789 C C . THR A 1 98 ? 4.172 20.409 -9.999 1.00 50.81 98 THR A C 1
ATOM 791 O O . THR A 1 98 ? 3.924 20.435 -8.800 1.00 50.81 98 THR A O 1
ATOM 794 N N . PHE A 1 99 ? 5.381 20.073 -10.465 1.00 52.28 99 PHE A N 1
ATOM 795 C CA . PHE A 1 99 ? 6.493 19.710 -9.571 1.00 52.28 99 PHE A CA 1
ATOM 796 C C . PHE A 1 99 ? 7.197 20.919 -8.939 1.00 52.28 99 PHE A C 1
ATOM 798 O O . PHE A 1 99 ? 7.617 20.835 -7.791 1.00 52.28 99 PHE A O 1
ATOM 805 N N . VAL A 1 100 ? 7.257 22.065 -9.628 1.00 52.19 100 VAL A N 1
ATOM 806 C CA . VAL A 1 100 ? 7.889 23.291 -9.090 1.00 52.19 100 VAL A CA 1
ATOM 807 C C . VAL A 1 100 ? 7.110 23.888 -7.905 1.00 52.19 100 VAL A C 1
ATOM 809 O O . VAL A 1 100 ? 7.682 24.594 -7.089 1.00 52.19 100 VAL A O 1
ATOM 812 N N . VAL A 1 101 ? 5.821 23.573 -7.748 1.00 50.44 101 VAL A N 1
ATOM 813 C CA . VAL A 1 101 ? 5.007 24.048 -6.607 1.00 50.44 101 VAL A CA 1
ATOM 814 C C . VAL A 1 101 ? 5.131 23.142 -5.371 1.00 50.44 101 VAL A C 1
ATOM 816 O O . VAL A 1 101 ? 4.700 23.524 -4.289 1.00 50.44 101 VAL A O 1
ATOM 819 N N . CYS A 1 102 ? 5.745 21.962 -5.494 1.00 50.66 102 CYS A N 1
ATOM 820 C CA . CYS A 1 102 ? 5.779 20.957 -4.427 1.00 50.66 102 CYS A CA 1
ATOM 821 C C . CYS A 1 102 ? 7.191 20.691 -3.866 1.00 50.66 102 CYS A C 1
ATOM 823 O O . CYS A 1 102 ? 7.374 19.696 -3.169 1.00 50.66 102 CYS A O 1
ATOM 825 N N . GLY A 1 103 ? 8.185 21.527 -4.204 1.00 47.78 103 GLY A N 1
ATOM 826 C CA . GLY A 1 103 ? 9.605 21.157 -4.123 1.00 47.78 103 GLY A CA 1
ATOM 827 C C . GLY A 1 103 ? 10.555 22.012 -3.281 1.00 47.78 103 GLY A C 1
ATOM 828 O O . GLY A 1 103 ? 11.732 21.681 -3.288 1.00 47.78 103 GLY A O 1
ATOM 829 N N . ASP A 1 104 ? 10.109 23.036 -2.541 1.00 42.22 104 ASP A N 1
ATOM 830 C CA . ASP A 1 104 ? 11.033 23.964 -1.847 1.00 42.22 104 ASP A CA 1
ATOM 831 C C . ASP A 1 104 ? 10.836 24.017 -0.318 1.00 42.22 104 ASP A C 1
ATOM 833 O O . ASP A 1 104 ? 10.772 25.078 0.300 1.00 42.22 104 ASP A O 1
ATOM 837 N N . SER A 1 105 ? 10.742 22.868 0.347 1.00 44.12 105 SER A N 1
ATOM 838 C CA . SER A 1 105 ? 10.906 22.811 1.811 1.00 44.12 105 SER A CA 1
ATOM 839 C C . SER A 1 105 ? 11.765 21.618 2.203 1.00 44.12 105 SER A C 1
ATOM 841 O O . SER A 1 105 ? 11.309 20.671 2.832 1.00 44.12 105 SER A O 1
ATOM 843 N N . SER A 1 106 ? 13.025 21.676 1.776 1.00 53.53 106 SER A N 1
ATOM 844 C CA . SER A 1 106 ? 14.110 20.843 2.289 1.00 53.53 106 SER A CA 1
ATOM 845 C C . SER A 1 106 ? 14.968 21.709 3.204 1.00 53.53 106 SER A C 1
ATOM 847 O O . SER A 1 106 ? 15.943 22.314 2.763 1.00 53.53 106 SER A O 1
ATOM 849 N N . SER A 1 107 ? 14.566 21.807 4.466 1.00 48.12 107 SER A N 1
ATOM 850 C CA . SER A 1 107 ? 15.396 22.377 5.525 1.00 48.12 107 SER A CA 1
ATOM 851 C C . SER A 1 107 ? 16.385 21.305 5.980 1.00 48.12 107 SER A C 1
ATOM 853 O O . SER A 1 107 ? 15.962 20.227 6.396 1.00 48.12 107 SER A O 1
ATOM 855 N N . GLU A 1 108 ? 17.684 21.595 5.893 1.00 53.97 108 GLU A N 1
ATOM 856 C CA . GLU A 1 108 ? 18.742 20.847 6.579 1.00 53.97 108 GLU A CA 1
ATOM 857 C C . GLU A 1 108 ? 18.387 20.721 8.064 1.00 53.97 108 GLU A C 1
ATOM 859 O O . GLU A 1 108 ? 18.289 21.721 8.777 1.00 53.97 108 GLU A O 1
ATOM 864 N N . LEU A 1 109 ? 18.149 19.492 8.518 1.00 50.12 109 LEU A N 1
ATOM 865 C CA . LEU A 1 109 ? 17.940 19.194 9.926 1.00 50.12 109 LEU A CA 1
ATOM 866 C C . LEU A 1 109 ? 19.276 18.711 10.491 1.00 50.12 109 LEU A C 1
ATOM 868 O O . LEU A 1 109 ? 19.681 17.573 10.253 1.00 50.12 109 LEU A O 1
ATOM 872 N N . GLU A 1 110 ? 19.976 19.603 11.192 1.00 53.38 110 GLU A N 1
ATOM 873 C CA . GLU A 1 110 ? 21.120 19.213 12.009 1.00 53.38 110 GLU A CA 1
ATOM 874 C C . GLU A 1 110 ? 20.683 18.233 13.104 1.00 53.38 110 GLU A C 1
ATOM 876 O O . GLU A 1 110 ? 19.633 18.362 13.739 1.00 53.38 110 GLU A O 1
ATOM 881 N N . GLU A 1 111 ? 21.535 17.233 13.288 1.00 58.62 111 GLU A N 1
ATOM 882 C CA . GLU A 1 111 ? 21.424 16.118 14.213 1.00 58.62 111 GLU A CA 1
ATOM 883 C C . GLU A 1 111 ? 21.350 16.623 15.666 1.00 58.62 111 GLU A C 1
ATOM 885 O O . GLU A 1 111 ? 22.362 16.906 16.307 1.00 58.62 111 GLU A O 1
ATOM 890 N N . SER A 1 112 ? 20.130 16.744 16.199 1.00 48.56 112 SER A N 1
ATOM 891 C CA . SER A 1 112 ? 19.898 17.014 17.619 1.00 48.56 112 SER A CA 1
ATOM 892 C C . SER A 1 112 ? 19.416 15.752 18.334 1.00 48.56 112 SER A C 1
ATOM 894 O O . SER A 1 112 ? 18.584 14.988 17.848 1.00 48.56 112 SER A O 1
ATOM 896 N N . LYS A 1 113 ? 20.040 15.496 19.481 1.00 64.81 113 LYS A N 1
ATOM 897 C CA . LYS A 1 113 ? 20.000 14.243 20.228 1.00 64.81 113 LYS A CA 1
ATOM 898 C C . LYS A 1 113 ? 18.971 14.336 21.363 1.00 64.81 113 LYS A C 1
ATOM 900 O O . LYS A 1 113 ? 19.219 15.063 22.321 1.00 64.81 113 LYS A O 1
ATOM 905 N N . CYS A 1 114 ? 17.918 13.513 21.263 1.00 50.78 114 CYS A N 1
ATOM 906 C CA . CYS A 1 114 ? 16.887 13.165 22.271 1.00 50.78 114 CYS A CA 1
ATOM 907 C C . CYS A 1 114 ? 15.892 14.285 22.676 1.00 50.78 114 CYS A C 1
ATOM 909 O O . CYS A 1 114 ? 16.291 15.447 22.663 1.00 50.78 114 CYS A O 1
ATOM 911 N N . PRO A 1 115 ? 14.641 13.977 23.118 1.00 49.50 115 PRO A N 1
ATOM 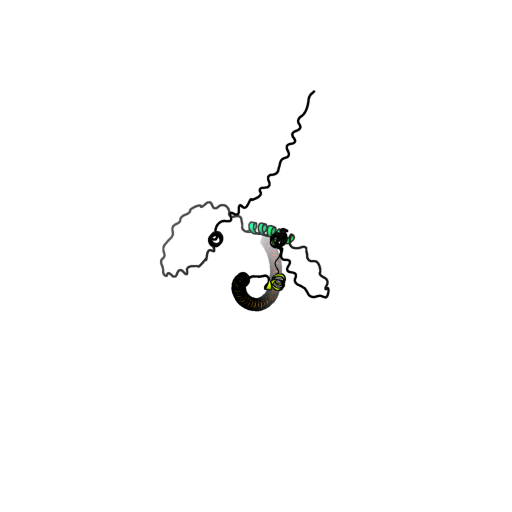912 C CA . PRO A 1 115 ? 14.133 12.680 23.605 1.00 49.50 115 PRO A CA 1
ATOM 913 C C . PRO A 1 115 ? 12.769 12.209 23.032 1.00 49.50 115 PRO A C 1
ATOM 915 O O . PRO A 1 115 ? 11.905 13.009 22.709 1.00 49.50 115 PRO A O 1
ATOM 918 N N . GLU A 1 116 ? 12.579 10.885 23.006 1.00 54.69 116 GLU A N 1
ATOM 919 C CA . GLU A 1 116 ? 11.303 10.181 23.254 1.00 54.69 116 GLU A CA 1
ATOM 920 C C . GLU A 1 116 ? 10.039 10.790 22.609 1.00 54.69 116 GLU A C 1
ATOM 922 O O . GLU A 1 116 ? 9.227 11.457 23.252 1.00 54.69 116 GLU A O 1
ATOM 927 N N . ASP A 1 117 ? 9.877 10.520 21.311 1.00 41.28 117 ASP A N 1
ATOM 928 C CA . ASP A 1 117 ? 8.741 10.956 20.503 1.00 41.28 117 ASP A CA 1
ATOM 929 C C . ASP A 1 117 ? 7.422 10.325 20.978 1.00 41.28 117 ASP A C 1
ATOM 931 O O . ASP A 1 117 ? 6.982 9.263 20.526 1.00 41.28 117 ASP A O 1
ATOM 935 N N . ALA A 1 118 ? 6.727 11.046 21.855 1.00 48.47 118 ALA A N 1
ATOM 936 C CA . ALA A 1 118 ? 5.280 10.990 21.945 1.00 48.47 118 ALA A CA 1
ATOM 937 C C . ALA A 1 118 ? 4.705 11.459 20.599 1.00 48.47 118 ALA A C 1
ATOM 939 O O . ALA A 1 118 ? 4.525 12.652 20.356 1.00 48.47 118 ALA A O 1
ATOM 940 N N . SER A 1 119 ? 4.431 10.500 19.713 1.00 48.72 119 SER A N 1
ATOM 941 C CA . SER A 1 119 ? 3.651 10.679 18.488 1.00 48.72 119 SER A CA 1
ATOM 942 C C . SER A 1 119 ? 2.263 11.243 18.831 1.00 48.72 119 SER A C 1
ATOM 944 O O . SER A 1 119 ? 1.277 10.510 18.952 1.00 48.72 119 SER A O 1
ATOM 946 N N . MET A 1 120 ? 2.168 12.564 18.983 1.00 47.59 120 MET A N 1
ATOM 947 C CA . MET A 1 120 ? 0.906 13.288 18.947 1.00 47.59 120 MET A CA 1
ATOM 948 C C . MET A 1 120 ? 0.386 13.241 17.517 1.00 47.59 120 MET A C 1
ATOM 950 O O . MET A 1 120 ? 0.756 14.044 16.659 1.00 47.59 120 MET A O 1
ATOM 954 N N . LEU A 1 121 ? -0.500 12.285 17.271 1.00 45.38 121 LEU A N 1
ATOM 955 C CA . LEU A 1 121 ? -1.348 12.283 16.097 1.00 45.38 121 LEU A CA 1
ATOM 956 C C . LEU A 1 121 ? -2.196 13.563 16.156 1.00 45.38 121 LEU A C 1
ATOM 958 O O . LEU A 1 121 ? -3.114 13.673 16.968 1.00 45.38 121 LEU A O 1
ATOM 962 N N . ALA A 1 122 ? -1.863 14.555 15.330 1.00 50.66 122 ALA A N 1
ATOM 963 C CA . ALA A 1 122 ? -2.678 15.748 15.144 1.00 50.66 122 ALA A CA 1
ATOM 964 C C . ALA A 1 122 ? -3.968 15.348 14.412 1.00 50.66 122 ALA A C 1
ATOM 966 O O . ALA A 1 122 ? -4.100 15.495 13.196 1.00 50.66 122 ALA A O 1
ATOM 967 N N . ILE A 1 123 ? -4.914 14.780 15.162 1.00 51.31 123 ILE A N 1
ATOM 968 C CA . ILE A 1 123 ? -6.290 14.602 14.721 1.00 51.31 123 ILE A CA 1
ATOM 969 C C . ILE A 1 123 ? -6.829 16.017 14.527 1.00 51.31 123 ILE A C 1
ATOM 971 O O . ILE A 1 123 ? -6.900 16.803 15.472 1.00 51.31 123 ILE A O 1
ATOM 975 N N . LYS A 1 124 ? -7.154 16.364 13.279 1.00 51.72 124 LYS A N 1
ATOM 976 C CA . LYS A 1 124 ? -7.978 17.531 12.962 1.00 51.72 124 LYS A CA 1
ATOM 977 C C . LYS A 1 124 ? -9.329 17.304 13.632 1.00 51.72 124 LYS A C 1
ATOM 979 O O . LYS A 1 124 ? -10.210 16.663 13.070 1.00 51.72 124 LYS A O 1
ATOM 984 N N . ASN A 1 125 ? -9.427 17.752 14.875 1.00 50.19 125 ASN A N 1
ATOM 985 C CA . ASN A 1 125 ? -10.663 17.789 15.621 1.00 50.19 125 ASN A CA 1
ATOM 986 C C . ASN A 1 125 ? -11.527 18.841 14.936 1.00 50.19 125 ASN A C 1
ATOM 988 O O . ASN A 1 125 ? -11.236 20.032 15.023 1.00 50.19 125 ASN A O 1
ATOM 992 N N .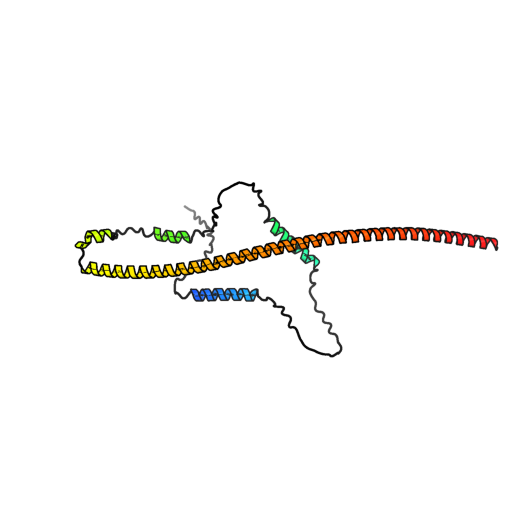 ASP A 1 126 ? -12.551 18.401 14.212 1.00 57.88 126 ASP A N 1
ATOM 993 C CA . ASP A 1 126 ? -13.663 19.272 13.867 1.00 57.88 126 ASP A CA 1
ATOM 994 C C . ASP A 1 126 ? -14.259 19.750 15.206 1.00 57.88 126 ASP A C 1
ATOM 996 O O . ASP A 1 126 ? -14.902 18.991 15.936 1.00 57.88 126 ASP A O 1
ATOM 1000 N N . GLU A 1 127 ? -13.937 20.997 15.573 1.00 56.94 127 GLU A N 1
ATOM 1001 C CA . GLU A 1 127 ? -14.164 21.642 16.883 1.00 56.94 127 GLU A CA 1
ATOM 1002 C C . GLU A 1 127 ? -15.633 21.632 17.349 1.00 56.94 127 GLU A C 1
ATOM 1004 O O . GLU A 1 127 ? -15.947 21.992 18.475 1.00 56.94 127 GLU A O 1
ATOM 1009 N N . ASN A 1 128 ? -16.555 21.187 16.503 1.00 57.94 128 ASN A N 1
ATOM 1010 C CA . ASN A 1 128 ? -17.996 21.235 16.699 1.00 57.94 128 ASN A CA 1
ATOM 1011 C C . ASN A 1 128 ? -18.632 19.907 17.151 1.00 57.94 128 ASN A C 1
ATOM 1013 O O . ASN A 1 128 ? -19.776 19.933 17.603 1.00 57.94 128 ASN A O 1
ATOM 1017 N N . VAL A 1 129 ? -17.941 18.761 17.073 1.00 57.88 129 VAL A N 1
ATOM 1018 C CA . VAL A 1 129 ? -18.526 17.472 17.512 1.00 57.88 129 VAL A CA 1
ATOM 1019 C C . VAL A 1 129 ? -18.231 17.181 18.986 1.00 57.88 129 VAL A C 1
ATOM 1021 O O . VAL A 1 129 ? -19.091 16.660 19.695 1.00 57.88 129 VAL A O 1
ATOM 1024 N N . PHE A 1 130 ? -17.050 17.558 19.482 1.00 55.25 130 PHE A N 1
ATOM 1025 C CA . PHE A 1 130 ? -16.651 17.260 20.864 1.00 55.25 130 PHE A CA 1
ATOM 1026 C C . PHE A 1 130 ? -17.227 18.257 21.886 1.00 55.25 130 PHE A C 1
ATOM 1028 O O . PHE A 1 130 ? -17.578 17.873 23.002 1.00 55.25 130 PHE A O 1
ATOM 1035 N N . ASP A 1 131 ? -17.418 19.515 21.482 1.00 58.69 131 ASP A N 1
ATOM 1036 C CA . ASP A 1 131 ? -17.939 20.584 22.348 1.00 58.69 131 ASP A CA 1
ATOM 1037 C C . ASP A 1 131 ? -19.445 20.416 22.658 1.00 58.69 131 ASP A C 1
ATOM 1039 O O . ASP A 1 131 ? -19.951 20.843 23.700 1.00 58.69 131 ASP A O 1
ATOM 1043 N N . GLY A 1 132 ? -20.168 19.693 21.793 1.00 59.66 132 GLY A N 1
ATOM 1044 C CA . GLY A 1 132 ? -21.582 19.358 21.985 1.00 59.66 132 GLY A CA 1
ATOM 1045 C C . GLY A 1 132 ? -21.835 18.377 23.134 1.00 59.66 132 GLY A C 1
ATOM 1046 O O . GLY A 1 132 ? -22.829 18.518 23.848 1.00 59.66 132 GLY A O 1
ATOM 1047 N N . MET A 1 133 ? -20.926 17.420 23.365 1.00 61.28 133 MET A N 1
ATOM 1048 C CA . MET A 1 133 ? -21.079 16.433 24.444 1.00 61.28 133 MET A CA 1
ATOM 1049 C C . MET A 1 133 ? -20.809 17.052 25.827 1.00 61.28 133 MET A C 1
ATOM 1051 O O . MET A 1 133 ? -21.479 16.708 26.800 1.00 61.28 133 MET A O 1
ATOM 1055 N N . PHE A 1 134 ? -19.897 18.027 25.908 1.00 60.19 134 PHE A N 1
ATOM 1056 C CA . PHE A 1 134 ? -19.650 18.794 27.135 1.00 60.19 134 PHE A CA 1
ATOM 1057 C C . PHE A 1 134 ? -20.707 19.878 27.386 1.00 60.19 134 PHE A C 1
ATOM 1059 O O . PHE A 1 134 ? -21.114 20.066 28.531 1.00 60.19 134 PHE A O 1
ATOM 1066 N N . SER A 1 135 ? -21.244 20.514 26.338 1.00 63.69 135 SER A N 1
ATOM 1067 C CA . SER A 1 135 ? -22.370 21.455 26.468 1.00 63.69 135 SER A CA 1
ATOM 1068 C C . SER A 1 135 ? -23.641 20.816 27.042 1.00 63.69 135 SER A C 1
ATOM 1070 O O . SER A 1 135 ? -24.445 21.518 27.651 1.00 63.69 135 SER A O 1
ATOM 1072 N N . PHE A 1 136 ? -23.830 19.500 26.879 1.00 56.41 136 PHE A N 1
ATOM 1073 C CA . PHE A 1 136 ? -24.960 18.781 27.476 1.00 56.41 136 PHE A CA 1
ATOM 1074 C C . PHE A 1 136 ? -24.771 18.533 28.981 1.00 56.41 136 PHE A C 1
ATOM 1076 O O . PHE A 1 136 ? -25.731 18.637 29.737 1.00 56.41 136 PHE A O 1
ATOM 1083 N N . MET A 1 137 ? -23.536 18.273 29.432 1.00 59.91 137 MET A N 1
ATOM 1084 C CA . MET A 1 137 ? -23.220 18.149 30.864 1.00 59.91 137 MET A CA 1
ATOM 1085 C C . MET A 1 137 ? -23.189 19.504 31.584 1.00 59.91 137 MET A C 1
ATOM 1087 O O . MET A 1 137 ? -23.498 19.572 32.767 1.00 59.91 137 MET A O 1
ATOM 1091 N N . ALA A 1 138 ? -22.868 20.590 30.878 1.00 60.38 138 ALA A N 1
ATOM 1092 C CA . ALA A 1 138 ? -22.818 21.937 31.448 1.00 60.38 138 ALA A CA 1
ATOM 1093 C C . ALA A 1 138 ? -24.200 22.599 31.637 1.00 60.38 138 ALA A C 1
ATOM 1095 O O . ALA A 1 138 ? -24.274 23.694 32.184 1.00 60.38 138 ALA A O 1
ATOM 1096 N N . LYS A 1 139 ? -25.290 21.974 31.166 1.00 52.75 139 LYS A N 1
ATOM 1097 C CA . LYS A 1 139 ? -26.654 22.533 31.221 1.00 52.75 139 LYS A CA 1
ATOM 1098 C C . LYS A 1 139 ? -27.630 21.783 32.126 1.00 52.75 139 LYS A C 1
ATOM 1100 O O . LYS A 1 139 ? -28.805 22.125 32.131 1.00 52.75 139 LYS A O 1
ATOM 1105 N N . SER A 1 140 ? -27.177 20.798 32.899 1.00 52.25 140 SER A N 1
ATOM 1106 C CA . SER A 1 140 ? -28.016 20.179 33.937 1.00 52.25 140 SER A CA 1
ATOM 1107 C C . SER A 1 140 ? -27.947 20.908 35.285 1.00 52.25 140 SER A C 1
ATOM 1109 O O . SER A 1 140 ? -28.351 20.337 36.289 1.00 52.25 140 SER A O 1
ATOM 1111 N N . ASP A 1 141 ? -27.405 22.126 35.312 1.00 52.47 141 ASP A N 1
ATOM 1112 C CA . ASP A 1 141 ? -27.292 22.992 36.495 1.00 52.47 141 ASP A CA 1
ATOM 1113 C C . ASP A 1 141 ? -28.488 23.964 36.572 1.00 52.47 141 ASP A C 1
ATOM 1115 O O . ASP A 1 141 ? -28.332 25.154 36.835 1.00 52.47 141 ASP A O 1
ATOM 1119 N N . ASP A 1 142 ? -29.684 23.475 36.219 1.00 57.88 142 ASP A N 1
ATOM 1120 C CA . ASP A 1 142 ? -30.927 24.215 36.447 1.00 57.88 142 ASP A CA 1
ATOM 1121 C C . ASP A 1 142 ? -31.371 23.923 37.884 1.00 57.88 142 ASP A C 1
ATOM 1123 O O . ASP A 1 142 ? -31.843 22.834 38.213 1.00 57.88 142 ASP A O 1
ATOM 1127 N N . GLU A 1 143 ? -31.080 24.906 38.729 1.00 58.28 143 GLU A N 1
ATOM 1128 C CA . GLU A 1 143 ? -31.286 25.003 40.173 1.00 58.28 143 GLU A CA 1
ATOM 1129 C C . GLU A 1 143 ? -32.783 25.030 40.530 1.00 58.28 143 GLU A C 1
ATOM 1131 O O . GLU A 1 143 ? -33.319 26.032 41.009 1.00 58.28 143 GLU A O 1
ATOM 1136 N N . GLU A 1 144 ? -33.486 23.922 40.310 1.00 58.41 144 GLU A N 1
ATOM 1137 C CA . GLU A 1 144 ? -34.570 23.570 41.219 1.00 58.41 144 GLU A CA 1
ATOM 1138 C C . GLU A 1 144 ? -33.953 22.737 42.341 1.00 58.41 144 GLU A C 1
ATOM 1140 O O . GLU A 1 144 ? -33.336 21.704 42.081 1.00 58.41 144 GLU A O 1
ATOM 1145 N N . ASP A 1 145 ? -34.092 23.221 43.581 1.00 60.22 145 ASP A N 1
ATOM 1146 C CA . ASP A 1 145 ? -33.734 22.561 44.843 1.00 60.22 145 ASP A CA 1
ATOM 1147 C C . ASP A 1 145 ? -34.510 21.233 45.024 1.00 60.22 145 ASP A C 1
ATOM 1149 O O . ASP A 1 145 ? -35.231 21.018 46.004 1.00 60.22 145 ASP A O 1
ATOM 1153 N N . GLU A 1 146 ? -34.404 20.304 44.075 1.00 59.88 146 GLU A N 1
ATOM 1154 C CA . GLU A 1 146 ? -34.714 18.905 44.290 1.00 59.88 146 GLU A CA 1
ATOM 1155 C C . GLU A 1 146 ? -33.638 18.387 45.236 1.00 59.88 146 GLU A C 1
ATOM 1157 O O . GLU A 1 146 ? -32.561 17.965 44.813 1.00 59.88 146 GLU A O 1
ATOM 1162 N N . GLU A 1 147 ? -33.926 18.503 46.536 1.00 65.25 147 GLU A N 1
ATOM 1163 C CA . GLU A 1 147 ? -33.150 17.970 47.650 1.00 65.25 147 GLU A CA 1
ATOM 1164 C C . GLU A 1 147 ? -32.622 16.593 47.248 1.00 65.25 147 GLU A C 1
ATOM 1166 O O . GLU A 1 147 ? -33.353 15.601 47.226 1.00 65.25 147 GLU A O 1
ATOM 1171 N N . LYS A 1 148 ? -31.361 16.567 46.801 1.00 59.56 148 LYS A N 1
ATOM 1172 C CA . LYS A 1 148 ? -30.745 15.407 46.168 1.00 59.56 148 LYS A CA 1
ATOM 1173 C C . LYS A 1 148 ? -30.593 14.358 47.248 1.00 59.56 148 LYS A C 1
ATOM 1175 O O . LYS A 1 148 ? -29.574 14.327 47.928 1.00 59.56 148 LYS A O 1
ATOM 1180 N N . VAL A 1 149 ? -31.627 13.538 47.429 1.00 62.81 149 VAL A N 1
ATOM 1181 C CA . VAL A 1 149 ? -31.696 12.534 48.489 1.00 62.81 149 VAL A CA 1
ATOM 1182 C C . VAL A 1 149 ? -30.547 11.567 48.265 1.00 62.81 149 VAL A C 1
ATOM 1184 O O . VAL A 1 149 ? -30.595 10.681 47.408 1.00 62.81 149 VAL A O 1
ATOM 1187 N N . THR A 1 150 ? -29.467 11.759 49.013 1.00 76.75 150 THR A N 1
ATOM 1188 C CA . THR A 1 150 ? -28.319 10.873 48.928 1.00 76.75 150 THR A CA 1
ATOM 1189 C C . THR A 1 150 ? -28.636 9.591 49.690 1.00 76.75 150 THR A C 1
ATOM 1191 O O . THR A 1 150 ? -29.447 9.560 50.620 1.00 76.75 150 THR A O 1
ATOM 1194 N N . PHE A 1 151 ? -27.956 8.494 49.354 1.00 80.12 151 PHE A N 1
ATOM 1195 C CA . PHE A 1 151 ? -28.053 7.257 50.140 1.00 80.12 151 PHE A CA 1
ATOM 1196 C C . PHE A 1 151 ? -27.725 7.469 51.630 1.00 80.12 151 PHE A C 1
ATOM 1198 O O . PHE A 1 151 ? -28.185 6.706 52.482 1.00 80.12 151 PHE A O 1
ATOM 1205 N N . SER A 1 152 ? -26.953 8.509 51.950 1.00 81.75 152 SER A N 1
ATOM 1206 C CA . SER A 1 152 ? -26.639 8.919 53.318 1.00 81.75 152 SER A CA 1
ATOM 1207 C C . SER A 1 152 ? -27.873 9.422 54.068 1.00 81.75 152 SER A C 1
ATOM 1209 O O . SER A 1 152 ? -28.081 9.017 55.212 1.00 81.75 152 SER A O 1
ATOM 1211 N N . ASP A 1 153 ? -28.730 10.211 53.421 1.00 82.31 153 ASP A N 1
ATOM 1212 C CA . ASP A 1 153 ? -29.960 10.749 54.020 1.00 82.31 153 ASP A CA 1
ATOM 1213 C C . ASP A 1 153 ? -30.980 9.640 54.268 1.00 82.31 153 ASP A C 1
ATOM 1215 O O . ASP A 1 153 ? -31.640 9.592 55.311 1.00 82.31 153 ASP A O 1
ATOM 1219 N N . LEU A 1 154 ? -31.044 8.677 53.344 1.00 83.44 154 LEU A N 1
ATOM 1220 C CA . LEU A 1 154 ? -31.840 7.466 53.506 1.00 83.44 154 LEU A CA 1
ATOM 1221 C C . LEU A 1 154 ? -31.345 6.621 54.691 1.00 83.44 154 LEU A C 1
ATOM 1223 O O . LEU A 1 154 ? -32.149 6.098 55.465 1.00 83.44 154 LEU A O 1
ATOM 1227 N N . LYS A 1 155 ? -30.021 6.505 54.856 1.00 87.19 155 LYS A N 1
ATOM 1228 C CA . LYS A 1 155 ? -29.402 5.763 55.961 1.00 87.19 155 LYS A CA 1
ATOM 1229 C C . LYS A 1 155 ? -29.680 6.419 57.315 1.00 87.19 155 LYS A C 1
ATOM 1231 O O . LYS A 1 155 ? -29.979 5.706 58.270 1.00 87.19 155 LYS A O 1
ATOM 1236 N N . GLN A 1 156 ? -29.592 7.746 57.408 1.00 91.00 156 GLN A N 1
ATOM 1237 C CA . GLN A 1 156 ? -29.828 8.484 58.657 1.00 91.00 156 GLN A CA 1
ATOM 1238 C C . GLN A 1 156 ? -31.306 8.490 59.064 1.00 91.00 156 GLN A C 1
ATOM 1240 O O . GLN A 1 156 ? -31.621 8.377 60.247 1.00 91.00 156 GLN A O 1
ATOM 1245 N N . ASN A 1 157 ? -32.215 8.534 58.089 1.00 88.19 157 ASN A N 1
ATOM 1246 C CA . ASN A 1 157 ? -33.655 8.611 58.330 1.00 88.19 157 ASN A CA 1
ATOM 1247 C C . ASN A 1 157 ? -34.377 7.262 58.197 1.00 88.19 157 ASN A C 1
ATOM 1249 O O . ASN A 1 157 ? -35.603 7.227 58.121 1.00 88.19 157 ASN A O 1
ATOM 1253 N N . LEU A 1 158 ? -33.651 6.139 58.199 1.00 89.12 158 LEU A N 1
ATOM 1254 C CA . LEU A 1 158 ? -34.212 4.805 57.949 1.00 89.12 158 LEU A CA 1
ATOM 1255 C C . LEU A 1 158 ? -35.395 4.474 58.877 1.00 89.12 158 LEU A C 1
ATOM 1257 O O . LEU A 1 158 ? -36.398 3.916 58.436 1.00 89.12 158 LEU A O 1
ATOM 1261 N N . ASN A 1 159 ? -35.300 4.885 60.144 1.00 91.81 159 ASN A N 1
ATOM 1262 C CA . ASN A 1 159 ? -36.328 4.656 61.164 1.00 91.81 159 ASN A CA 1
ATOM 1263 C C . ASN A 1 159 ? -37.594 5.509 60.955 1.00 91.81 159 ASN A C 1
ATOM 1265 O O . ASN A 1 159 ? -38.651 5.167 61.482 1.00 91.81 159 ASN A O 1
ATOM 1269 N N . ALA A 1 160 ? -37.500 6.611 60.202 1.00 94.50 160 ALA A N 1
ATOM 1270 C CA . ALA A 1 160 ? -38.631 7.480 59.875 1.00 94.50 160 ALA A CA 1
ATOM 1271 C C . ALA A 1 160 ? -39.462 6.944 58.693 1.00 94.50 160 ALA A C 1
ATOM 1273 O O . ALA A 1 160 ? -40.608 7.354 58.493 1.00 94.50 160 ALA A O 1
ATOM 1274 N N . TYR A 1 161 ? -38.920 6.006 57.908 1.00 89.88 161 TYR A N 1
ATOM 1275 C CA . TYR A 1 161 ? -39.619 5.422 56.768 1.00 89.88 161 TYR A CA 1
ATOM 1276 C C . TYR A 1 161 ? -40.518 4.250 57.174 1.00 89.88 161 TYR A C 1
ATOM 1278 O O . TYR A 1 161 ? -40.128 3.327 57.882 1.00 89.88 161 TYR A O 1
ATOM 1286 N N . SER A 1 162 ? -41.739 4.227 56.633 1.00 93.50 162 SER A N 1
ATOM 1287 C CA . SER A 1 162 ? -42.620 3.062 56.773 1.00 93.50 162 SER A CA 1
ATOM 1288 C C . SER A 1 162 ? -42.041 1.833 56.057 1.00 93.50 162 SER A C 1
ATOM 1290 O O . SER A 1 162 ? -41.508 1.950 54.950 1.00 93.50 162 SER A O 1
ATOM 1292 N N . ILE A 1 163 ? -42.277 0.641 56.610 1.00 92.75 163 ILE A N 1
ATOM 1293 C CA . ILE A 1 163 ? -41.864 -0.650 56.026 1.00 92.75 163 ILE A CA 1
ATOM 1294 C C . ILE A 1 163 ? -42.294 -0.790 54.554 1.00 92.75 163 ILE A C 1
ATOM 1296 O O . ILE A 1 163 ? -41.547 -1.324 53.740 1.00 92.75 163 ILE A O 1
ATOM 1300 N N . ARG A 1 164 ? -43.483 -0.292 54.181 1.00 91.00 164 ARG A N 1
ATOM 1301 C CA . ARG A 1 164 ? -43.978 -0.345 52.793 1.00 91.00 164 ARG A CA 1
ATOM 1302 C C . ARG A 1 164 ? -43.090 0.453 51.832 1.00 91.00 164 ARG A C 1
ATOM 1304 O O . ARG A 1 164 ? -42.760 -0.054 50.768 1.00 91.00 164 ARG A O 1
ATOM 1311 N N . LYS A 1 165 ? -42.681 1.668 52.220 1.00 88.62 165 LYS A N 1
ATOM 1312 C CA . LYS A 1 165 ? -41.766 2.504 51.424 1.00 88.62 165 LYS A CA 1
ATOM 1313 C C . LYS A 1 165 ? -40.400 1.833 51.270 1.00 88.62 165 LYS A C 1
ATOM 1315 O O . LYS A 1 165 ? -39.887 1.774 50.160 1.00 88.62 165 LYS A O 1
ATOM 1320 N N . LEU A 1 166 ? -39.869 1.257 52.353 1.00 90.06 166 LEU A N 1
ATOM 1321 C CA . LEU A 1 166 ? -38.603 0.518 52.319 1.00 90.06 166 LEU A CA 1
ATOM 1322 C C . LEU A 1 166 ? -38.670 -0.692 51.379 1.00 90.06 166 LEU A C 1
ATOM 1324 O O . LEU A 1 166 ? -37.759 -0.893 50.584 1.00 90.06 166 LEU A O 1
ATOM 1328 N N . ARG A 1 167 ? -39.764 -1.465 51.411 1.00 91.44 167 ARG A N 1
ATOM 1329 C CA . ARG A 1 167 ? -39.965 -2.592 50.484 1.00 91.44 167 ARG A CA 1
ATOM 1330 C C . ARG A 1 167 ? -39.978 -2.145 49.024 1.00 91.44 167 ARG A C 1
ATOM 1332 O O . ARG A 1 167 ? -39.284 -2.751 48.220 1.00 91.44 167 ARG A O 1
ATOM 1339 N N . ASN A 1 168 ? -40.717 -1.085 48.695 1.00 89.19 168 ASN A N 1
ATOM 1340 C CA . ASN A 1 168 ? -40.768 -0.566 47.324 1.00 89.19 168 ASN A CA 1
ATOM 1341 C C . ASN A 1 168 ? -39.392 -0.082 46.850 1.00 89.19 168 ASN A C 1
ATOM 1343 O O . ASN A 1 168 ? -38.998 -0.377 45.727 1.00 89.19 168 ASN A O 1
ATOM 1347 N N . LEU A 1 169 ? -38.646 0.613 47.713 1.00 89.19 169 LEU A N 1
ATOM 1348 C CA . LEU A 1 169 ? -37.296 1.064 47.390 1.00 89.19 169 LEU A CA 1
ATOM 1349 C C . LEU A 1 169 ? -36.349 -0.115 47.136 1.00 89.19 169 LEU A C 1
ATOM 1351 O O . LEU A 1 169 ? -35.607 -0.095 46.163 1.00 89.19 169 LEU A O 1
ATOM 1355 N N . VAL A 1 170 ? -36.405 -1.163 47.963 1.00 92.12 170 VAL A N 1
ATOM 1356 C CA . VAL A 1 170 ? -35.609 -2.383 47.753 1.00 92.12 170 VAL A CA 1
ATOM 1357 C C . VAL A 1 170 ? -35.929 -3.036 46.407 1.00 92.12 170 VAL A C 1
ATOM 1359 O O . VAL A 1 170 ? -34.999 -3.454 45.728 1.00 92.12 170 VAL A O 1
ATOM 1362 N N . VAL A 1 171 ? -37.200 -3.090 45.995 1.00 93.00 171 VAL A N 1
ATOM 1363 C CA . VAL A 1 171 ? -37.586 -3.626 44.674 1.00 93.00 171 VAL A CA 1
ATOM 1364 C C . VAL A 1 171 ? -36.932 -2.822 43.546 1.00 93.00 171 VAL A C 1
ATOM 1366 O O . VAL A 1 171 ? -36.232 -3.404 42.726 1.00 93.00 171 VAL A O 1
ATOM 1369 N N . VAL A 1 172 ? -37.053 -1.490 43.568 1.00 90.00 172 VAL A N 1
ATOM 1370 C CA . VAL A 1 172 ? -36.432 -0.613 42.554 1.00 90.00 172 VAL A CA 1
ATOM 1371 C C . VAL A 1 172 ? -34.906 -0.767 42.522 1.00 90.00 172 VAL A C 1
ATOM 1373 O O . VAL A 1 172 ? -34.303 -0.789 41.449 1.00 90.00 172 VAL A O 1
ATOM 1376 N N . LEU A 1 173 ? -34.264 -0.901 43.687 1.00 93.12 173 LEU A N 1
ATOM 1377 C CA . LEU A 1 173 ? -32.817 -1.119 43.771 1.00 93.12 173 LEU A CA 1
ATOM 1378 C C . LEU A 1 173 ? -32.399 -2.476 43.202 1.00 93.12 173 LEU A C 1
ATOM 1380 O O . LEU A 1 173 ? -31.370 -2.554 42.537 1.00 93.12 173 LEU A O 1
ATOM 1384 N N . ILE A 1 174 ? -33.182 -3.531 43.437 1.00 95.69 174 ILE A N 1
ATOM 1385 C CA . ILE A 1 174 ? -32.932 -4.851 42.849 1.00 95.69 174 ILE A CA 1
ATOM 1386 C C . ILE A 1 174 ? -33.026 -4.766 41.324 1.00 95.69 174 ILE A C 1
ATOM 1388 O O . ILE A 1 174 ? -32.093 -5.199 40.649 1.00 95.69 174 ILE A O 1
ATOM 1392 N N . ASP A 1 175 ? -34.085 -4.155 40.791 1.00 95.19 175 ASP A N 1
ATOM 1393 C CA . ASP A 1 175 ? -34.271 -3.993 39.344 1.00 95.19 175 ASP A CA 1
ATOM 1394 C C . ASP A 1 175 ? -33.111 -3.200 38.719 1.00 95.19 175 ASP A C 1
ATOM 1396 O O . ASP A 1 175 ? -32.523 -3.629 37.726 1.00 95.19 175 ASP A O 1
ATOM 1400 N N . SER A 1 176 ? -32.695 -2.107 39.369 1.00 95.75 176 SER A N 1
ATOM 1401 C CA . SER A 1 176 ? -31.553 -1.290 38.932 1.00 95.75 176 SER A CA 1
ATOM 1402 C C . SER A 1 176 ? -30.240 -2.081 38.924 1.00 95.75 176 SER A C 1
ATOM 1404 O O . SER A 1 176 ? -29.431 -1.950 38.007 1.00 95.75 176 SER A O 1
ATOM 1406 N N . VAL A 1 177 ? -30.003 -2.921 39.939 1.00 96.81 177 VAL A N 1
ATOM 1407 C CA . VAL A 1 177 ? -28.807 -3.778 40.010 1.00 96.81 177 VAL A CA 1
ATOM 1408 C C . VAL A 1 177 ? -28.830 -4.844 38.915 1.00 96.81 177 VAL A C 1
ATOM 1410 O O . VAL A 1 177 ? -27.786 -5.112 38.316 1.00 96.81 177 VAL A O 1
ATOM 1413 N N . ILE A 1 178 ? -29.992 -5.435 38.625 1.00 96.50 178 ILE A N 1
ATOM 1414 C CA . ILE A 1 178 ? -30.151 -6.408 37.535 1.00 96.50 178 ILE A CA 1
ATOM 1415 C C . ILE A 1 178 ? -29.832 -5.745 36.191 1.00 96.50 178 ILE A C 1
ATOM 1417 O O . ILE A 1 178 ? -29.019 -6.276 35.432 1.00 96.50 178 ILE A O 1
ATOM 1421 N N . GLU A 1 179 ? -30.400 -4.568 35.920 1.00 97.00 179 GLU A N 1
ATOM 1422 C CA . GLU A 1 179 ? -30.155 -3.821 34.681 1.00 97.00 179 GLU A CA 1
ATOM 1423 C C . GLU A 1 179 ? -28.675 -3.433 34.531 1.00 97.00 179 GLU A C 1
ATOM 1425 O O . GLU A 1 179 ? -28.064 -3.676 33.487 1.00 97.00 179 GLU A O 1
ATOM 1430 N N . LEU A 1 180 ? -28.060 -2.897 35.592 1.00 96.56 180 LEU A N 1
ATOM 1431 C CA . LEU A 1 180 ? -26.637 -2.546 35.591 1.00 96.56 180 LEU A CA 1
ATOM 1432 C C . LEU A 1 180 ? -25.737 -3.764 35.380 1.00 96.56 180 LEU A C 1
ATOM 1434 O O . LEU A 1 180 ? -24.726 -3.660 34.684 1.00 96.56 180 LEU A O 1
ATOM 1438 N N . THR A 1 181 ? -26.098 -4.914 35.949 1.00 97.94 181 THR A N 1
ATOM 1439 C CA . THR A 1 181 ? -25.357 -6.165 35.751 1.00 97.94 181 THR A CA 1
ATOM 1440 C C . THR A 1 181 ? -25.450 -6.621 34.296 1.00 97.94 181 THR A C 1
ATOM 1442 O O . THR A 1 181 ? -24.418 -6.861 33.674 1.00 97.94 181 THR A O 1
ATOM 1445 N N . ALA A 1 182 ? -26.649 -6.626 33.705 1.00 97.94 182 ALA A N 1
ATOM 1446 C CA . ALA A 1 182 ? -26.833 -6.977 32.296 1.00 97.94 182 ALA A CA 1
ATOM 1447 C C . ALA A 1 182 ? -26.061 -6.035 31.354 1.00 97.94 182 ALA A C 1
ATOM 1449 O O . ALA A 1 182 ? -25.402 -6.480 30.411 1.00 97.94 182 ALA A O 1
ATOM 1450 N N . LYS A 1 183 ? -26.081 -4.726 31.634 1.00 97.94 183 LYS A N 1
ATOM 1451 C CA . LYS A 1 183 ? -25.313 -3.732 30.873 1.00 97.94 183 LYS A CA 1
ATOM 1452 C C . LYS A 1 183 ? -23.805 -3.953 31.002 1.00 97.94 183 LYS A C 1
ATOM 1454 O O . LYS A 1 183 ? -23.093 -3.866 30.001 1.00 97.94 183 LYS A O 1
ATOM 1459 N N . LYS A 1 184 ? -23.313 -4.255 32.209 1.00 97.50 184 LYS A N 1
ATOM 1460 C CA . LYS A 1 184 ? -21.903 -4.596 32.451 1.00 97.50 184 LYS A CA 1
ATOM 1461 C C . LYS A 1 184 ? -21.486 -5.817 31.630 1.00 97.50 184 LYS A C 1
ATOM 1463 O O . LYS A 1 184 ? -20.443 -5.765 30.983 1.00 97.50 184 LYS A O 1
ATOM 1468 N N . ASP A 1 185 ? -22.295 -6.872 31.621 1.00 98.06 185 ASP A N 1
ATOM 1469 C CA . ASP A 1 185 ? -21.998 -8.102 30.879 1.00 98.06 185 ASP A CA 1
ATOM 1470 C C . ASP A 1 185 ? -21.994 -7.856 29.363 1.00 98.06 185 ASP A C 1
ATOM 1472 O O . ASP A 1 185 ? -21.081 -8.292 28.661 1.00 98.06 185 ASP A O 1
ATOM 1476 N N . SER A 1 186 ? -22.946 -7.064 28.860 1.00 98.31 186 SER A N 1
ATOM 1477 C CA . SER A 1 186 ? -22.966 -6.632 27.457 1.00 98.31 186 SER A CA 1
ATOM 1478 C C . SER A 1 186 ? -21.707 -5.847 27.075 1.00 98.31 186 SER A C 1
ATOM 1480 O O . SER A 1 186 ? -21.122 -6.092 26.020 1.00 98.31 186 SER A O 1
ATOM 1482 N N . MET A 1 187 ? -21.277 -4.907 27.921 1.00 98.06 187 MET A N 1
ATOM 1483 C CA . MET A 1 187 ? -20.059 -4.127 27.689 1.00 98.06 187 MET A CA 1
ATOM 1484 C C . MET A 1 187 ? -18.812 -5.017 27.726 1.00 98.06 187 MET A C 1
ATOM 1486 O O . MET A 1 187 ? -17.913 -4.847 26.906 1.00 98.06 187 MET A O 1
ATOM 1490 N N . ASN A 1 188 ? -18.770 -5.995 28.632 1.00 98.00 188 ASN A N 1
ATOM 1491 C CA . ASN A 1 188 ? -17.668 -6.944 28.726 1.00 98.00 188 ASN A CA 1
ATOM 1492 C C . ASN A 1 188 ? -17.555 -7.817 27.465 1.00 98.00 188 ASN A C 1
ATOM 1494 O O . ASN A 1 188 ? -16.457 -7.992 26.946 1.00 98.00 188 ASN A O 1
ATOM 1498 N N . ASN A 1 189 ? -18.677 -8.291 26.919 1.00 97.88 189 ASN A N 1
ATOM 1499 C CA . ASN A 1 189 ? -18.688 -9.029 25.652 1.00 97.88 189 ASN A CA 1
ATOM 1500 C C . ASN A 1 189 ? -18.198 -8.161 24.483 1.00 97.88 189 ASN A C 1
ATOM 1502 O O . ASN A 1 189 ? -17.383 -8.608 23.681 1.00 97.88 189 ASN A O 1
ATOM 1506 N N . SER A 1 190 ? -18.631 -6.897 24.418 1.00 98.19 190 SER A N 1
ATOM 1507 C CA . SER A 1 190 ? -18.131 -5.954 23.409 1.00 98.19 190 SER A CA 1
ATOM 1508 C C . SER A 1 190 ? -16.622 -5.721 23.528 1.00 98.19 190 SER A C 1
ATOM 1510 O O . SER A 1 190 ? -15.947 -5.587 22.510 1.00 98.19 190 SER A O 1
ATOM 1512 N N . LEU A 1 191 ? -16.086 -5.676 24.752 1.00 97.56 191 LEU A N 1
ATOM 1513 C CA . LEU A 1 191 ? -14.654 -5.512 24.999 1.00 97.56 191 LEU A CA 1
ATOM 1514 C C . LEU A 1 191 ? -13.849 -6.742 24.554 1.00 97.56 191 LEU A C 1
ATOM 1516 O O . LEU A 1 191 ? -12.759 -6.590 24.007 1.00 97.56 191 LEU A O 1
ATOM 1520 N N . VAL A 1 192 ? -14.381 -7.949 24.771 1.00 98.12 192 VAL A N 1
ATOM 1521 C CA . VAL A 1 192 ? -13.769 -9.195 24.284 1.00 98.12 192 VAL A CA 1
ATOM 1522 C C . VAL A 1 192 ? -13.701 -9.190 22.757 1.00 98.12 192 VAL A C 1
ATOM 1524 O O . VAL A 1 192 ? -12.609 -9.341 22.216 1.00 98.12 192 VAL A O 1
ATOM 1527 N N . ASN A 1 193 ? -14.812 -8.896 22.075 1.00 97.44 193 ASN A N 1
ATOM 1528 C CA . ASN A 1 193 ? -14.848 -8.822 20.610 1.00 97.44 193 ASN A CA 1
ATOM 1529 C C . ASN A 1 193 ? -13.854 -7.783 20.063 1.00 97.44 193 ASN A C 1
ATOM 1531 O O . ASN A 1 193 ? -13.094 -8.069 19.143 1.00 97.44 193 ASN A O 1
ATOM 1535 N N . PHE A 1 194 ? -13.803 -6.592 20.670 1.00 97.50 194 PHE A N 1
ATOM 1536 C CA . PHE A 1 194 ? -12.852 -5.551 20.274 1.00 97.50 194 PHE A CA 1
ATOM 1537 C C . PHE A 1 194 ? -11.389 -6.000 20.431 1.00 97.50 194 PHE A C 1
ATOM 1539 O O . PHE A 1 194 ? -10.542 -5.687 19.595 1.00 97.50 194 PHE A O 1
ATOM 1546 N N . ASN A 1 195 ? -11.072 -6.752 21.489 1.00 97.75 195 ASN A N 1
ATOM 1547 C CA . ASN A 1 195 ? -9.729 -7.295 21.680 1.00 97.75 195 ASN A CA 1
ATOM 1548 C C . ASN A 1 195 ? -9.382 -8.373 20.643 1.00 97.75 195 ASN A C 1
ATOM 1550 O O . ASN A 1 195 ? -8.243 -8.405 20.181 1.00 97.75 195 ASN A O 1
ATOM 1554 N N . GLU A 1 196 ? -10.334 -9.222 20.255 1.00 98.31 196 GLU A N 1
ATOM 1555 C CA . GLU A 1 196 ? -10.141 -10.205 19.181 1.00 98.31 196 GLU A CA 1
ATOM 1556 C C . GLU A 1 196 ? -9.877 -9.520 17.833 1.00 98.31 196 GLU A C 1
ATOM 1558 O O . GLU A 1 196 ? -8.917 -9.865 17.143 1.00 98.31 196 GLU A O 1
ATOM 1563 N N . GLU A 1 197 ? -10.652 -8.487 17.490 1.00 98.25 197 GLU A N 1
ATOM 1564 C CA . GLU A 1 197 ? -10.431 -7.678 16.284 1.00 98.25 197 GLU A CA 1
ATOM 1565 C C . GLU A 1 197 ? -9.067 -6.973 16.306 1.00 98.25 197 GLU A C 1
ATOM 1567 O O . GLU A 1 197 ? -8.354 -6.953 15.300 1.00 98.25 197 GLU A O 1
ATOM 1572 N N . LYS A 1 198 ? -8.659 -6.438 17.464 1.00 98.00 198 LYS A N 1
ATOM 1573 C CA . LYS A 1 198 ? -7.338 -5.824 17.651 1.00 98.00 198 LYS A CA 1
ATOM 1574 C C . LYS A 1 198 ? -6.202 -6.827 17.430 1.00 98.00 198 LYS A C 1
ATOM 1576 O O . LYS A 1 198 ? -5.193 -6.468 16.817 1.00 98.00 198 LYS A O 1
ATOM 1581 N N . LEU A 1 199 ? -6.342 -8.053 17.936 1.00 98.31 199 LEU A N 1
ATOM 1582 C CA . LEU A 1 199 ? -5.366 -9.125 17.721 1.00 98.31 199 LEU A CA 1
ATOM 1583 C C . LEU A 1 199 ? -5.284 -9.494 16.237 1.00 98.31 199 LEU A C 1
ATOM 1585 O O . LEU A 1 199 ? -4.195 -9.468 15.674 1.00 98.31 199 LEU A O 1
ATOM 1589 N N . ALA A 1 200 ? -6.426 -9.708 15.579 1.00 98.62 200 ALA A N 1
ATOM 1590 C CA . ALA A 1 200 ? -6.469 -10.003 14.146 1.00 98.62 200 ALA A CA 1
ATOM 1591 C C . ALA A 1 200 ? -5.842 -8.884 13.293 1.00 98.62 200 ALA A C 1
ATOM 1593 O O . ALA A 1 200 ? -5.148 -9.157 12.312 1.00 98.62 200 ALA A O 1
ATOM 1594 N N . LEU A 1 201 ? -6.050 -7.617 13.670 1.00 98.50 201 LEU A N 1
ATOM 1595 C CA . LEU A 1 201 ? -5.418 -6.479 13.004 1.00 98.50 201 LEU A CA 1
ATOM 1596 C C . LEU A 1 201 ? -3.901 -6.461 13.220 1.00 98.50 201 LEU A C 1
ATOM 1598 O O . LEU A 1 201 ? -3.161 -6.162 12.287 1.00 98.50 201 LEU A O 1
ATOM 1602 N N . THR A 1 202 ? -3.442 -6.793 14.427 1.00 98.38 202 THR A N 1
ATOM 1603 C CA . THR A 1 202 ? -2.011 -6.883 14.751 1.00 98.38 202 THR A CA 1
ATOM 1604 C C . THR A 1 202 ? -1.333 -7.964 13.909 1.00 98.38 202 THR A C 1
ATOM 1606 O O . THR A 1 202 ? -0.314 -7.682 13.283 1.00 98.38 202 THR A O 1
ATOM 1609 N N . ASP A 1 203 ? -1.945 -9.145 13.787 1.00 98.50 203 ASP A N 1
ATOM 1610 C CA . ASP A 1 203 ? -1.444 -10.222 12.922 1.00 98.50 203 ASP A CA 1
ATOM 1611 C C . ASP A 1 203 ? -1.362 -9.772 11.453 1.00 98.50 203 ASP A C 1
ATOM 1613 O O . ASP A 1 203 ? -0.377 -10.027 10.758 1.00 98.50 203 ASP A O 1
ATOM 1617 N N . HIS A 1 204 ? -2.372 -9.037 10.976 1.00 98.50 204 HIS A N 1
ATOM 1618 C CA . HIS A 1 204 ? -2.377 -8.481 9.623 1.00 98.50 204 HIS A CA 1
ATOM 1619 C C . HIS A 1 204 ? -1.254 -7.463 9.385 1.00 98.50 204 HIS A C 1
ATOM 1621 O O . HIS A 1 204 ? -0.668 -7.453 8.300 1.00 98.50 204 HIS A O 1
ATOM 1627 N N . VAL A 1 205 ? -0.955 -6.613 10.373 1.00 98.56 205 VAL A N 1
ATOM 1628 C CA . VAL A 1 205 ? 0.154 -5.649 10.303 1.00 98.56 205 VAL A CA 1
ATOM 1629 C C . VAL A 1 205 ? 1.487 -6.385 10.198 1.00 98.56 205 VAL A C 1
ATOM 1631 O O . VAL A 1 205 ? 2.268 -6.057 9.308 1.00 98.56 205 VAL A O 1
ATOM 1634 N N . SER A 1 206 ? 1.707 -7.434 10.995 1.00 98.62 206 SER A N 1
ATOM 1635 C CA . SER A 1 206 ? 2.934 -8.240 10.912 1.00 98.62 206 SER A CA 1
ATOM 1636 C C . SER A 1 206 ? 3.125 -8.884 9.533 1.00 98.62 206 SER A C 1
ATOM 1638 O O . SER A 1 206 ? 4.217 -8.828 8.974 1.00 98.62 206 SER A O 1
ATOM 1640 N N . VAL A 1 207 ? 2.060 -9.411 8.916 1.00 98.69 207 VAL A N 1
ATOM 1641 C CA . VAL A 1 207 ? 2.133 -9.955 7.544 1.00 98.69 207 VAL A CA 1
ATOM 1642 C C . VAL A 1 207 ? 2.508 -8.875 6.519 1.00 98.69 207 VAL A C 1
ATOM 1644 O O . VAL A 1 207 ? 3.268 -9.139 5.585 1.00 98.69 207 VAL A O 1
ATOM 1647 N N . ILE A 1 208 ? 1.980 -7.656 6.662 1.00 98.44 208 ILE A N 1
ATOM 1648 C CA . ILE A 1 208 ? 2.306 -6.537 5.764 1.00 98.44 208 ILE A CA 1
ATOM 1649 C C . ILE A 1 208 ? 3.772 -6.116 5.930 1.00 98.44 208 ILE A C 1
ATOM 1651 O O . ILE A 1 208 ? 4.441 -5.857 4.929 1.00 98.44 208 ILE A O 1
ATOM 1655 N N . GLU A 1 209 ? 4.281 -6.068 7.161 1.00 98.44 209 GLU A N 1
ATOM 1656 C CA . GLU A 1 209 ? 5.687 -5.760 7.448 1.00 98.44 209 GLU A CA 1
ATOM 1657 C C . GLU A 1 209 ? 6.631 -6.779 6.794 1.00 98.44 209 GLU A C 1
ATOM 1659 O O . GLU A 1 209 ? 7.588 -6.392 6.121 1.00 98.44 209 GLU A O 1
ATOM 1664 N N . GLU A 1 210 ? 6.322 -8.075 6.894 1.00 98.50 210 GLU A N 1
ATOM 1665 C CA . GLU A 1 210 ? 7.087 -9.132 6.221 1.00 98.50 210 GLU A CA 1
ATOM 1666 C C . GLU A 1 210 ? 7.088 -8.962 4.693 1.00 98.50 210 GLU A C 1
ATOM 1668 O O . GLU A 1 210 ? 8.136 -9.059 4.048 1.00 98.50 210 GLU A O 1
ATOM 1673 N N . GLN A 1 211 ? 5.931 -8.656 4.095 1.00 98.44 211 GLN A N 1
ATOM 1674 C CA . GLN A 1 211 ? 5.823 -8.411 2.651 1.00 98.44 211 GLN A CA 1
ATOM 1675 C C . GLN A 1 211 ? 6.611 -7.176 2.202 1.00 98.44 211 GLN A C 1
ATOM 1677 O O . GLN A 1 211 ? 7.195 -7.180 1.115 1.00 98.44 211 GLN A O 1
ATOM 1682 N N . LEU A 1 212 ? 6.647 -6.127 3.027 1.00 98.50 212 LEU A N 1
ATOM 1683 C CA . LEU A 1 212 ? 7.415 -4.916 2.752 1.00 98.50 212 LEU A CA 1
ATOM 1684 C C . LEU A 1 212 ? 8.913 -5.227 2.691 1.00 98.50 212 LEU A C 1
ATOM 1686 O O . LEU A 1 212 ? 9.571 -4.811 1.737 1.00 98.50 212 LEU A O 1
ATOM 1690 N N . ILE A 1 213 ? 9.426 -6.022 3.635 1.00 98.38 213 ILE A N 1
ATOM 1691 C CA . ILE A 1 213 ? 10.829 -6.463 3.644 1.00 98.38 213 ILE A CA 1
ATOM 1692 C C . ILE A 1 213 ? 11.158 -7.240 2.362 1.00 98.38 213 ILE A C 1
ATOM 1694 O O . ILE A 1 213 ? 12.171 -6.966 1.716 1.00 98.38 213 ILE A O 1
ATOM 1698 N N . VAL A 1 214 ? 10.294 -8.173 1.942 1.00 98.50 214 VAL A N 1
ATOM 1699 C CA . VAL A 1 214 ? 10.495 -8.930 0.691 1.00 98.50 214 VAL A CA 1
ATOM 1700 C C . VAL A 1 214 ? 10.578 -7.984 -0.512 1.00 98.50 214 VAL A C 1
ATOM 1702 O O . VAL A 1 214 ? 11.554 -8.034 -1.262 1.00 98.50 214 VAL A O 1
ATOM 1705 N N . LEU A 1 215 ? 9.622 -7.064 -0.663 1.00 98.31 215 LEU A N 1
ATOM 1706 C CA . LEU A 1 215 ? 9.619 -6.091 -1.763 1.00 98.31 215 LEU A CA 1
ATOM 1707 C C . LEU A 1 215 ? 10.841 -5.161 -1.749 1.00 98.31 215 LEU A C 1
ATOM 1709 O O . LEU A 1 215 ? 11.339 -4.772 -2.809 1.00 98.31 215 LEU A O 1
ATOM 1713 N N . GLU A 1 216 ? 11.337 -4.785 -0.571 1.00 98.38 216 GLU A N 1
ATOM 1714 C CA . GLU A 1 216 ? 12.553 -3.983 -0.439 1.00 98.38 216 GLU A CA 1
ATOM 1715 C C . GLU A 1 216 ? 13.781 -4.752 -0.948 1.00 98.38 216 GLU A C 1
ATOM 1717 O O . GLU A 1 216 ? 14.564 -4.217 -1.741 1.00 98.38 216 GLU A O 1
ATOM 1722 N N . THR A 1 217 ? 13.908 -6.034 -0.589 1.00 98.31 217 THR A N 1
ATOM 1723 C CA . THR A 1 217 ? 15.006 -6.884 -1.078 1.00 98.31 217 THR A CA 1
ATOM 1724 C C . THR A 1 217 ? 14.949 -7.117 -2.590 1.00 98.31 217 THR A C 1
ATOM 1726 O O . THR A 1 217 ? 15.974 -6.991 -3.265 1.00 98.31 217 THR A O 1
ATOM 1729 N N . GLU A 1 218 ? 13.762 -7.362 -3.155 1.00 98.31 218 GLU A N 1
ATOM 1730 C CA . GLU A 1 218 ? 13.573 -7.508 -4.605 1.00 98.31 218 GLU A CA 1
ATOM 1731 C C . GLU A 1 218 ? 13.943 -6.222 -5.358 1.00 98.31 218 GLU A C 1
ATOM 1733 O O . GLU A 1 218 ? 14.613 -6.266 -6.396 1.00 98.31 218 GLU A O 1
ATOM 1738 N N . ASN A 1 219 ? 13.567 -5.056 -4.822 1.00 97.00 219 ASN A N 1
ATOM 1739 C CA . ASN A 1 219 ? 13.938 -3.764 -5.399 1.00 97.00 219 ASN A CA 1
ATOM 1740 C C . ASN A 1 219 ? 15.456 -3.541 -5.398 1.00 97.00 219 ASN A C 1
ATOM 1742 O O . ASN A 1 219 ? 15.999 -3.037 -6.387 1.00 97.00 219 ASN A O 1
ATOM 1746 N N . LEU A 1 220 ? 16.157 -3.929 -4.327 1.00 98.25 220 LEU A N 1
ATOM 1747 C CA . LEU A 1 220 ? 17.620 -3.866 -4.274 1.00 98.25 220 LEU A CA 1
ATOM 1748 C C . LEU A 1 220 ? 18.263 -4.788 -5.319 1.00 98.25 220 LEU A C 1
ATOM 1750 O O . LEU A 1 220 ? 19.176 -4.360 -6.030 1.00 98.25 220 LEU A O 1
ATOM 1754 N N . GLU A 1 221 ? 17.757 -6.013 -5.479 1.00 98.19 221 GLU A N 1
ATOM 1755 C CA . GLU A 1 221 ? 18.256 -6.956 -6.485 1.00 98.19 221 GLU A CA 1
ATOM 1756 C C . GLU A 1 221 ? 18.034 -6.437 -7.917 1.00 98.19 221 GLU A C 1
ATOM 1758 O O . GLU A 1 221 ? 18.933 -6.496 -8.763 1.00 98.19 221 GLU A O 1
ATOM 1763 N N . LEU A 1 222 ? 16.854 -5.878 -8.204 1.00 97.62 222 LEU A N 1
ATOM 1764 C CA . LEU A 1 222 ? 16.550 -5.274 -9.503 1.00 97.62 222 LEU A CA 1
ATOM 1765 C C . LEU A 1 222 ? 17.437 -4.059 -9.791 1.00 97.62 222 LEU A C 1
ATOM 1767 O O . LEU A 1 222 ? 17.931 -3.914 -10.914 1.00 97.62 222 LEU A O 1
ATOM 1771 N N . LYS A 1 223 ? 17.685 -3.209 -8.788 1.00 97.81 223 LYS A N 1
ATOM 1772 C CA . LYS A 1 223 ? 18.592 -2.059 -8.902 1.00 97.81 223 LYS A CA 1
ATOM 1773 C C . LYS A 1 223 ? 20.017 -2.504 -9.231 1.00 97.81 223 LYS A C 1
ATOM 1775 O O . LYS A 1 223 ? 20.658 -1.903 -10.095 1.00 97.81 223 LYS A O 1
ATOM 1780 N N . GLU A 1 224 ? 20.485 -3.586 -8.614 1.00 97.69 224 GLU A N 1
ATOM 1781 C CA . GLU A 1 224 ? 21.797 -4.167 -8.903 1.00 97.69 224 GLU A CA 1
ATOM 1782 C C . GLU A 1 224 ? 21.872 -4.749 -10.322 1.00 97.69 224 GLU A C 1
ATOM 1784 O O . GLU A 1 224 ? 22.804 -4.452 -11.075 1.00 97.69 224 GLU A O 1
ATOM 1789 N N . LYS A 1 225 ? 20.849 -5.500 -10.750 1.00 97.50 225 LYS A N 1
ATOM 1790 C CA . LYS A 1 225 ? 20.748 -6.004 -12.133 1.00 97.50 225 LYS A CA 1
ATOM 1791 C C . LYS A 1 225 ? 20.778 -4.866 -13.155 1.00 97.50 225 LYS A C 1
ATOM 1793 O O . LYS A 1 225 ? 21.439 -4.987 -14.190 1.00 97.50 225 LYS A O 1
ATOM 1798 N N . LEU A 1 226 ? 20.100 -3.755 -12.866 1.00 96.00 226 LEU A N 1
ATOM 1799 C CA . LEU A 1 226 ? 20.085 -2.571 -13.723 1.00 96.00 226 LEU A CA 1
ATOM 1800 C C . LEU A 1 226 ? 21.471 -1.919 -13.804 1.00 96.00 226 LEU A C 1
ATOM 1802 O O . LEU A 1 226 ? 21.925 -1.599 -14.906 1.00 96.00 226 LEU A O 1
ATOM 1806 N N . ARG A 1 227 ? 22.184 -1.800 -12.674 1.00 96.19 227 ARG A N 1
ATOM 1807 C CA . ARG A 1 227 ? 23.577 -1.324 -12.636 1.00 96.19 227 ARG A CA 1
ATOM 1808 C C . ARG A 1 227 ? 24.476 -2.184 -13.526 1.00 96.19 227 ARG A C 1
ATOM 1810 O O . ARG A 1 227 ? 25.134 -1.652 -14.422 1.00 96.19 227 ARG A O 1
ATOM 1817 N N . MET A 1 228 ? 24.412 -3.505 -13.372 1.00 93.38 228 MET A N 1
ATOM 1818 C CA . MET A 1 228 ? 25.187 -4.454 -14.179 1.00 93.38 228 MET A CA 1
ATOM 1819 C C . MET A 1 228 ? 24.865 -4.366 -15.677 1.00 93.38 228 MET A C 1
ATOM 1821 O O . MET A 1 228 ? 25.760 -4.459 -16.519 1.00 93.38 228 MET A O 1
ATOM 1825 N N . MET A 1 229 ? 23.593 -4.174 -16.038 1.00 92.31 229 MET A N 1
ATOM 1826 C CA . MET A 1 229 ? 23.183 -3.995 -17.434 1.00 92.31 229 MET A CA 1
ATOM 1827 C C . MET A 1 229 ? 23.724 -2.685 -18.021 1.00 92.31 229 MET A C 1
ATOM 1829 O O . MET A 1 229 ? 24.210 -2.679 -19.153 1.00 92.31 229 MET A O 1
ATOM 1833 N N . SER A 1 230 ? 23.685 -1.596 -17.250 1.00 86.69 230 SER A N 1
ATOM 1834 C CA . SER A 1 230 ? 24.199 -0.293 -17.683 1.00 86.69 230 SER A CA 1
ATOM 1835 C C . SER A 1 230 ? 25.710 -0.315 -17.940 1.00 86.69 230 SER A C 1
ATOM 1837 O O . SER A 1 230 ? 26.167 0.234 -18.942 1.00 86.69 230 SER A O 1
ATOM 1839 N N . G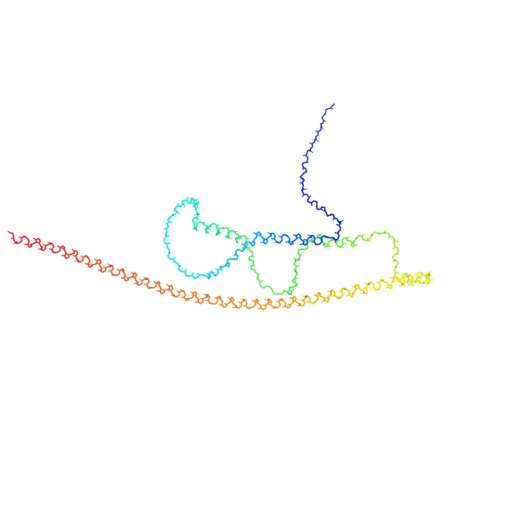LU A 1 231 ? 26.478 -1.031 -17.112 1.00 89.69 231 GLU A N 1
ATOM 1840 C CA . GLU A 1 231 ? 27.925 -1.175 -17.290 1.00 89.69 231 GLU A CA 1
ATOM 1841 C C . GLU A 1 231 ? 28.262 -1.982 -18.554 1.00 89.69 231 GLU A C 1
ATOM 1843 O O . GLU A 1 231 ? 29.130 -1.593 -19.340 1.00 89.69 231 GLU A O 1
ATOM 1848 N N . LYS A 1 232 ? 27.530 -3.078 -18.800 1.00 87.75 232 LYS A N 1
ATOM 1849 C CA . LYS A 1 232 ? 27.680 -3.881 -20.025 1.00 87.75 232 LYS A CA 1
ATOM 1850 C C . LYS A 1 232 ? 27.356 -3.069 -21.279 1.00 87.75 232 LYS A C 1
ATOM 1852 O O . LYS A 1 232 ? 28.089 -3.148 -22.263 1.00 87.75 232 LYS A O 1
ATOM 1857 N N . PHE A 1 233 ? 26.295 -2.263 -21.240 1.00 77.56 233 PHE A N 1
ATOM 1858 C CA . PHE A 1 233 ? 25.926 -1.400 -22.361 1.00 77.56 233 PHE A CA 1
ATOM 1859 C C . PHE A 1 233 ? 26.962 -0.291 -22.606 1.00 77.56 233 PHE A C 1
ATOM 1861 O O . PHE A 1 233 ? 27.274 0.023 -23.755 1.00 77.56 233 PHE A O 1
ATOM 1868 N N . GLY A 1 234 ? 27.550 0.260 -21.538 1.00 74.62 234 GLY A N 1
ATOM 1869 C CA . GLY A 1 234 ? 28.649 1.223 -21.628 1.00 74.62 234 GLY A CA 1
ATOM 1870 C C . GLY A 1 234 ? 29.868 0.671 -22.376 1.00 74.62 234 GLY A C 1
ATOM 1871 O O . GLY A 1 234 ? 30.394 1.350 -23.258 1.00 74.62 234 GLY A O 1
ATOM 1872 N N . LYS A 1 235 ? 30.267 -0.579 -22.091 1.00 76.62 235 LYS A N 1
ATOM 1873 C CA . LYS A 1 235 ? 31.388 -1.255 -22.776 1.00 76.62 235 LYS A CA 1
ATOM 1874 C C . LYS A 1 235 ? 31.109 -1.455 -24.270 1.00 76.62 235 LYS A C 1
ATOM 1876 O O . LYS A 1 235 ? 31.929 -1.061 -25.096 1.00 76.62 235 LYS A O 1
ATOM 1881 N N . GLY A 1 236 ? 29.913 -1.934 -24.621 1.00 71.00 236 GLY A N 1
ATOM 1882 C CA . GLY A 1 236 ? 29.523 -2.123 -26.025 1.00 71.00 236 GLY A CA 1
ATOM 1883 C C . GLY A 1 236 ? 29.481 -0.820 -26.836 1.00 71.00 236 GLY A C 1
ATOM 1884 O O . GLY A 1 236 ? 29.851 -0.804 -28.008 1.00 71.00 236 GLY A O 1
ATOM 1885 N N . LYS A 1 237 ? 29.095 0.306 -26.215 1.00 77.25 237 LYS A N 1
ATOM 1886 C CA . LYS A 1 237 ? 29.131 1.621 -26.878 1.00 77.25 237 LYS A CA 1
ATOM 1887 C C . LYS A 1 237 ? 30.563 2.070 -27.190 1.00 77.25 237 LYS A C 1
ATOM 1889 O O . LYS A 1 237 ? 30.784 2.672 -28.241 1.00 77.25 237 LYS A O 1
ATOM 1894 N N . GLY A 1 238 ? 31.516 1.788 -26.302 1.00 76.38 238 GLY A N 1
ATOM 1895 C CA . GLY A 1 238 ? 32.933 2.084 -26.527 1.00 76.38 238 GLY A CA 1
ATOM 1896 C C . GLY A 1 238 ? 33.498 1.304 -27.713 1.00 76.38 238 GLY A C 1
ATOM 1897 O O . GLY A 1 238 ? 34.075 1.903 -28.616 1.00 76.38 238 GLY A O 1
ATOM 1898 N N . GLU A 1 239 ? 33.245 -0.005 -27.757 1.00 82.81 239 GLU A N 1
ATOM 1899 C CA . GLU A 1 239 ? 33.679 -0.881 -28.855 1.00 82.81 239 GLU A CA 1
ATOM 1900 C C . GLU A 1 239 ? 33.081 -0.454 -30.202 1.00 82.81 239 GLU A C 1
ATOM 1902 O O . GLU A 1 239 ? 33.811 -0.297 -31.179 1.00 82.81 239 GLU A O 1
ATOM 1907 N N . ALA A 1 240 ? 31.774 -0.174 -30.249 1.00 83.19 240 ALA A N 1
ATOM 1908 C CA . ALA A 1 240 ? 31.117 0.306 -31.464 1.00 83.19 240 ALA A CA 1
ATOM 1909 C C . ALA A 1 240 ? 31.680 1.658 -31.937 1.00 83.19 240 ALA A C 1
ATOM 1911 O O . ALA A 1 240 ? 31.884 1.849 -33.133 1.00 83.19 240 ALA A O 1
ATOM 1912 N N . SER A 1 241 ? 31.973 2.575 -31.006 1.00 88.94 241 SER A N 1
ATOM 1913 C CA . SER A 1 241 ? 32.567 3.880 -31.337 1.00 88.94 241 SER A CA 1
ATOM 1914 C C . SER A 1 241 ? 34.004 3.732 -31.852 1.00 88.94 241 SER A C 1
ATOM 1916 O O . SER A 1 241 ? 34.396 4.435 -32.780 1.00 88.94 241 SER A O 1
ATOM 1918 N N . SER A 1 242 ? 34.776 2.797 -31.288 1.00 89.00 242 SER A N 1
ATOM 1919 C CA . SER A 1 242 ? 36.137 2.487 -31.740 1.00 89.00 242 SER A CA 1
ATOM 1920 C C . SER A 1 242 ? 36.141 1.907 -33.154 1.00 89.00 242 SER A C 1
ATOM 1922 O O . SER A 1 242 ? 36.882 2.389 -34.006 1.00 89.00 242 SER A O 1
ATOM 1924 N N . LEU A 1 243 ? 35.277 0.922 -33.428 1.00 91.88 243 LEU A N 1
ATOM 1925 C CA . LEU A 1 243 ? 35.143 0.329 -34.762 1.00 91.88 243 LEU A CA 1
ATOM 1926 C C . LEU A 1 243 ? 34.654 1.350 -35.796 1.00 91.88 243 LEU A C 1
ATOM 1928 O O . LEU A 1 243 ? 35.120 1.342 -36.932 1.00 91.88 243 LEU A O 1
ATOM 1932 N N . GLN A 1 244 ? 33.742 2.250 -35.410 1.00 93.88 244 GLN A N 1
ATOM 1933 C CA . GLN A 1 244 ? 33.294 3.338 -36.279 1.00 93.88 244 GLN A CA 1
ATOM 1934 C C . GLN A 1 244 ? 34.457 4.269 -36.657 1.00 93.88 244 GLN A C 1
ATOM 1936 O O . GLN A 1 244 ? 34.620 4.583 -37.833 1.00 93.88 244 GLN A O 1
ATOM 1941 N N . MET A 1 245 ? 35.281 4.668 -35.683 1.00 91.81 245 MET A N 1
ATOM 1942 C CA . MET A 1 245 ? 36.445 5.530 -35.912 1.00 91.81 245 MET A CA 1
ATOM 1943 C C . MET A 1 245 ? 37.502 4.853 -36.798 1.00 91.81 245 MET A C 1
ATOM 1945 O O . MET A 1 245 ? 38.062 5.490 -37.689 1.00 91.81 245 MET A O 1
ATOM 1949 N N . GLU A 1 246 ? 37.752 3.557 -36.592 1.00 95.62 246 GLU A N 1
ATOM 1950 C CA . GLU A 1 246 ? 38.684 2.769 -37.409 1.00 95.62 246 GLU A CA 1
ATOM 1951 C C . GLU A 1 246 ? 38.196 2.621 -38.859 1.00 95.62 246 GLU A C 1
ATOM 1953 O O . GLU A 1 246 ? 38.974 2.795 -39.801 1.00 95.62 246 GLU A O 1
ATOM 1958 N N . LEU A 1 247 ? 36.897 2.369 -39.053 1.00 96.12 247 LEU A N 1
ATOM 1959 C CA . LEU A 1 247 ? 36.288 2.291 -40.380 1.00 96.12 247 LEU A CA 1
ATOM 1960 C C . LEU A 1 247 ? 36.373 3.632 -41.124 1.00 96.12 247 LEU A C 1
ATOM 1962 O O . LEU A 1 247 ? 36.725 3.649 -42.302 1.00 96.12 247 LEU A O 1
ATOM 1966 N N . GLU A 1 248 ? 36.096 4.748 -40.445 1.00 95.56 248 GLU A N 1
ATOM 1967 C CA . GLU A 1 248 ? 36.184 6.099 -41.014 1.00 95.56 248 GLU A CA 1
ATOM 1968 C C . GLU A 1 248 ? 37.629 6.461 -41.403 1.00 95.56 248 GLU A C 1
ATOM 1970 O O . GLU A 1 248 ? 37.875 6.955 -42.505 1.00 95.56 248 GLU A O 1
ATOM 1975 N N . ALA A 1 249 ? 38.612 6.128 -40.560 1.00 96.94 249 ALA A N 1
ATOM 1976 C CA . ALA A 1 249 ? 40.029 6.320 -40.875 1.00 96.94 249 ALA A CA 1
ATOM 1977 C C . ALA A 1 249 ? 40.486 5.479 -42.084 1.00 96.94 249 ALA A C 1
ATOM 1979 O O . ALA A 1 249 ? 41.222 5.966 -42.950 1.00 96.94 249 ALA A O 1
ATOM 1980 N N . SER A 1 250 ? 40.034 4.223 -42.164 1.00 97.81 250 SER A N 1
ATOM 1981 C CA . SER A 1 250 ? 40.327 3.323 -43.284 1.00 97.81 250 SER A CA 1
ATOM 1982 C C . SER A 1 250 ? 39.709 3.821 -44.594 1.00 97.81 250 SER A C 1
ATOM 1984 O O . SER A 1 250 ? 40.388 3.841 -45.624 1.00 97.81 250 SER A O 1
ATOM 1986 N N . LEU A 1 251 ? 38.462 4.308 -44.547 1.00 97.94 251 LEU A N 1
ATOM 1987 C CA . LEU A 1 251 ? 37.773 4.899 -45.695 1.00 97.94 251 LEU A CA 1
ATOM 1988 C C . LEU A 1 251 ? 38.519 6.132 -46.220 1.00 97.94 251 LEU A C 1
ATOM 1990 O O . LEU A 1 251 ? 38.881 6.158 -47.393 1.00 97.94 251 LEU A O 1
ATOM 1994 N N . ASN A 1 252 ? 38.860 7.084 -45.346 1.00 97.81 252 ASN A N 1
ATOM 1995 C CA . ASN A 1 252 ? 39.630 8.280 -45.717 1.00 97.81 252 ASN A CA 1
ATOM 1996 C C . ASN A 1 252 ? 40.999 7.919 -46.334 1.00 97.81 252 ASN A C 1
ATOM 1998 O O . ASN A 1 252 ? 41.473 8.540 -47.289 1.00 97.81 252 ASN A O 1
ATOM 2002 N N . THR A 1 253 ? 41.644 6.867 -45.822 1.00 98.31 253 THR A N 1
ATOM 2003 C CA . THR A 1 253 ? 42.908 6.356 -46.376 1.00 98.31 253 THR A CA 1
ATOM 2004 C C . THR A 1 253 ? 42.721 5.734 -47.766 1.00 98.31 253 THR A C 1
ATOM 2006 O O . THR A 1 253 ? 43.579 5.879 -48.636 1.00 98.31 253 THR A O 1
ATOM 2009 N N . ALA A 1 254 ? 41.620 5.022 -48.001 1.00 97.81 254 ALA A N 1
ATOM 2010 C CA . ALA A 1 254 ? 41.306 4.463 -49.314 1.00 97.81 254 ALA A CA 1
ATOM 2011 C C . ALA A 1 254 ? 40.946 5.561 -50.328 1.00 97.81 254 ALA A C 1
ATOM 2013 O O . ALA A 1 254 ? 41.424 5.519 -51.461 1.00 97.81 254 ALA A O 1
ATOM 2014 N N . GLU A 1 255 ? 40.171 6.564 -49.911 1.00 98.00 255 GLU A N 1
ATOM 2015 C CA . GLU A 1 255 ? 39.798 7.718 -50.735 1.00 98.00 255 GLU A CA 1
ATOM 2016 C C . GLU A 1 255 ? 41.027 8.508 -51.194 1.00 98.00 255 GLU A C 1
ATOM 2018 O O . GLU A 1 255 ? 41.172 8.785 -52.384 1.00 98.00 255 GLU A O 1
ATOM 2023 N N . THR A 1 256 ? 41.964 8.795 -50.287 1.00 98.00 256 THR A N 1
ATOM 2024 C CA . THR A 1 256 ? 43.225 9.478 -50.632 1.00 98.00 256 THR A CA 1
ATOM 2025 C C . THR A 1 256 ? 44.087 8.668 -51.603 1.00 98.00 256 THR A C 1
ATOM 2027 O O . THR A 1 256 ? 44.620 9.227 -52.561 1.00 98.00 256 THR A O 1
ATOM 2030 N N . LYS A 1 257 ? 44.189 7.343 -51.423 1.00 98.38 257 LYS A N 1
ATOM 2031 C CA . LYS A 1 257 ? 44.894 6.461 -52.374 1.00 98.38 257 LYS A CA 1
ATOM 2032 C C . LYS A 1 257 ? 44.240 6.453 -53.753 1.00 98.38 257 LYS A C 1
ATOM 2034 O O . LYS A 1 257 ? 44.949 6.480 -54.756 1.00 98.38 257 LYS A O 1
ATOM 2039 N N . LEU A 1 258 ? 42.908 6.411 -53.807 1.00 98.19 258 LEU A N 1
ATOM 2040 C CA . LEU A 1 258 ? 42.166 6.455 -55.064 1.00 98.19 258 LEU A CA 1
ATOM 2041 C C . LEU A 1 258 ? 42.360 7.800 -55.773 1.00 98.19 258 LEU A C 1
ATOM 2043 O O . LEU A 1 258 ? 42.605 7.808 -56.975 1.00 98.19 258 LEU A O 1
ATOM 2047 N N . ALA A 1 259 ? 42.313 8.914 -55.038 1.00 98.25 259 ALA A N 1
ATOM 2048 C CA . ALA A 1 259 ? 42.550 10.248 -55.587 1.00 98.25 259 ALA A CA 1
ATOM 2049 C C . ALA A 1 259 ? 43.944 10.365 -56.230 1.00 98.25 259 ALA A C 1
ATOM 2051 O O . ALA A 1 259 ? 44.050 10.801 -57.373 1.00 98.25 259 ALA A O 1
ATOM 2052 N N . LEU A 1 260 ? 44.991 9.887 -55.545 1.00 98.00 260 LEU A N 1
ATOM 2053 C CA . LEU A 1 26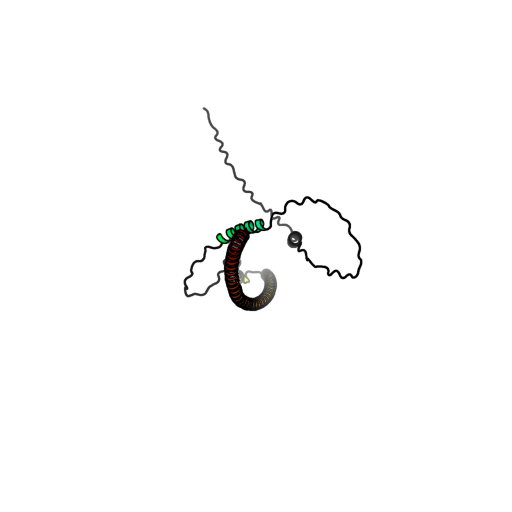0 ? 46.355 9.856 -56.092 1.00 98.00 260 LEU A CA 1
ATOM 2054 C C . LEU A 1 260 ? 46.471 8.962 -57.338 1.00 98.00 260 LEU A C 1
ATOM 2056 O O . LEU A 1 260 ? 47.169 9.309 -58.288 1.00 98.00 260 LEU A O 1
ATOM 2060 N N . ALA A 1 261 ? 45.794 7.810 -57.352 1.00 97.75 261 ALA A N 1
ATOM 2061 C CA . ALA A 1 261 ? 45.796 6.915 -58.508 1.00 97.75 261 ALA A CA 1
ATOM 2062 C C . ALA A 1 261 ? 45.086 7.533 -59.725 1.00 97.75 261 ALA A C 1
ATOM 2064 O O . ALA A 1 261 ? 45.559 7.378 -60.851 1.00 97.75 261 ALA A O 1
ATOM 2065 N N . LEU A 1 262 ? 43.977 8.246 -59.506 1.00 97.69 262 LEU A N 1
ATOM 2066 C CA . LEU A 1 262 ? 43.271 8.977 -60.559 1.00 97.69 262 LEU A CA 1
ATOM 2067 C C . LEU A 1 262 ? 44.128 10.119 -61.119 1.00 97.69 262 LEU A C 1
ATOM 2069 O O . LEU A 1 262 ? 44.262 10.218 -62.332 1.00 97.69 262 LEU A O 1
ATOM 2073 N N . GLU A 1 263 ? 44.792 10.902 -60.264 1.00 97.69 263 GLU A N 1
ATOM 2074 C CA . GLU A 1 263 ? 45.710 11.962 -60.705 1.00 97.69 263 GLU A CA 1
ATOM 2075 C C . GLU A 1 263 ? 46.879 11.407 -61.541 1.00 97.69 263 GLU A C 1
ATOM 2077 O O . GLU A 1 263 ? 47.253 11.981 -62.568 1.00 97.69 263 GLU A O 1
ATOM 2082 N N . GLY A 1 264 ? 47.423 10.251 -61.145 1.00 97.50 264 GLY A N 1
ATOM 2083 C CA . GLY A 1 264 ? 48.432 9.534 -61.925 1.00 97.50 264 GLY A CA 1
ATOM 2084 C C . GLY A 1 264 ? 47.919 9.074 -63.295 1.00 97.50 264 GLY A C 1
ATOM 2085 O O . GLY A 1 264 ? 48.628 9.218 -64.292 1.00 97.50 264 GLY A O 1
ATOM 2086 N N . ASN A 1 265 ? 46.686 8.565 -63.371 1.00 97.94 265 ASN A N 1
ATOM 2087 C CA . ASN A 1 265 ? 46.056 8.197 -64.642 1.00 97.94 265 ASN A CA 1
ATOM 2088 C C . ASN A 1 265 ? 45.845 9.413 -65.552 1.00 97.94 265 ASN A C 1
ATOM 2090 O O . ASN A 1 265 ? 46.184 9.337 -66.732 1.00 97.94 265 ASN A O 1
ATOM 2094 N N . ASP A 1 266 ? 45.367 10.534 -65.007 1.00 98.00 266 ASP A N 1
ATOM 2095 C CA . ASP A 1 266 ? 45.191 11.780 -65.760 1.00 98.00 266 ASP A CA 1
ATOM 2096 C C . ASP A 1 266 ? 46.527 12.283 -66.329 1.00 98.00 266 ASP A C 1
ATOM 2098 O O . ASP A 1 266 ? 46.586 12.798 -67.447 1.00 98.00 266 ASP A O 1
ATOM 2102 N N . GLN A 1 267 ? 47.624 12.130 -65.575 1.00 97.75 267 GLN A N 1
ATOM 2103 C CA . GLN A 1 267 ? 48.963 12.463 -66.061 1.00 97.75 267 GLN A CA 1
ATOM 2104 C C . GLN A 1 267 ? 49.393 11.552 -67.215 1.00 97.75 267 GLN A C 1
ATOM 2106 O O . GLN A 1 267 ? 49.840 12.054 -68.244 1.00 97.75 267 GLN A O 1
ATOM 2111 N N . MET A 1 268 ? 49.208 10.235 -67.085 1.00 97.44 268 MET A N 1
ATOM 2112 C CA . MET A 1 268 ? 49.516 9.294 -68.167 1.00 97.44 268 MET A CA 1
ATOM 2113 C C . MET A 1 268 ? 48.676 9.555 -69.422 1.00 97.44 268 MET A C 1
ATOM 2115 O O . MET A 1 268 ? 49.186 9.427 -70.533 1.00 97.44 268 MET A O 1
ATOM 2119 N N . GLU A 1 269 ? 47.406 9.939 -69.277 1.00 97.19 269 GLU A N 1
ATOM 2120 C CA . GLU A 1 269 ? 46.553 10.297 -70.413 1.00 97.19 269 GLU A CA 1
ATOM 2121 C C . GLU A 1 269 ? 47.083 11.540 -71.141 1.00 97.19 269 GLU A C 1
ATOM 2123 O O . GLU A 1 269 ? 47.192 11.524 -72.370 1.00 97.19 269 GLU A O 1
ATOM 2128 N N . ARG A 1 270 ? 47.500 12.580 -70.401 1.00 97.00 270 ARG A N 1
ATOM 2129 C CA . ARG A 1 270 ? 48.171 13.758 -70.981 1.00 97.00 270 ARG A CA 1
ATOM 2130 C C . ARG A 1 270 ? 49.440 13.371 -71.743 1.00 97.00 270 ARG A C 1
ATOM 2132 O O . ARG A 1 270 ? 49.619 13.815 -72.878 1.00 97.00 270 ARG A O 1
ATOM 2139 N N . ASP A 1 271 ? 50.278 12.520 -71.157 1.00 97.38 271 ASP A N 1
ATOM 2140 C CA . ASP A 1 271 ? 51.529 12.068 -71.774 1.00 97.38 271 ASP A CA 1
ATOM 2141 C C . ASP A 1 271 ? 51.264 11.248 -73.053 1.00 97.38 271 ASP A C 1
ATOM 2143 O O . ASP A 1 271 ? 51.910 11.460 -74.081 1.00 97.38 271 ASP A O 1
ATOM 2147 N N . LEU A 1 272 ? 50.267 10.353 -73.036 1.00 97.62 272 LEU A N 1
ATOM 2148 C CA . LEU A 1 272 ? 49.854 9.568 -74.206 1.00 97.62 272 LEU A CA 1
ATOM 2149 C C . LEU A 1 272 ? 49.313 10.445 -75.341 1.00 97.62 272 LEU A C 1
ATOM 2151 O O . LEU A 1 272 ? 49.613 10.187 -76.510 1.00 97.62 272 LEU A O 1
ATOM 2155 N N . VAL A 1 273 ? 48.520 11.472 -75.018 1.00 97.38 273 VAL A N 1
ATOM 2156 C CA . VAL A 1 273 ? 48.044 12.453 -76.004 1.00 97.38 273 VAL A CA 1
ATOM 2157 C C . VAL A 1 273 ? 49.229 13.190 -76.633 1.00 97.38 273 VAL A C 1
ATOM 2159 O O . VAL A 1 273 ? 49.291 13.270 -77.861 1.00 97.38 273 VAL A O 1
ATOM 2162 N N . GLY A 1 274 ? 50.201 13.633 -75.828 1.00 95.94 274 GLY A N 1
ATOM 2163 C CA . GLY A 1 274 ? 51.427 14.277 -76.313 1.00 95.94 274 GLY A CA 1
ATOM 2164 C C . GLY A 1 274 ? 52.239 13.383 -77.256 1.00 95.94 274 GLY A C 1
ATOM 2165 O O . GLY A 1 274 ? 52.510 13.765 -78.395 1.00 95.94 274 GLY A O 1
ATOM 2166 N N . LEU A 1 275 ? 52.533 12.145 -76.843 1.00 96.56 275 LEU A N 1
ATOM 2167 C CA . LEU A 1 275 ? 53.248 11.165 -77.675 1.00 96.56 275 LEU A CA 1
ATOM 2168 C C . LEU A 1 275 ? 52.526 10.883 -79.001 1.00 96.56 275 LEU A C 1
ATOM 2170 O O . LEU A 1 275 ? 53.155 10.723 -80.050 1.00 96.56 275 LEU A O 1
ATOM 2174 N N . ARG A 1 276 ? 51.189 10.831 -78.981 1.00 95.50 276 ARG A N 1
ATOM 2175 C CA . ARG A 1 276 ? 50.378 10.636 -80.190 1.00 95.50 276 ARG A CA 1
ATOM 2176 C C . ARG A 1 276 ? 50.507 11.812 -81.162 1.00 95.50 276 ARG A C 1
ATOM 2178 O O . ARG A 1 276 ? 50.540 11.588 -82.374 1.00 95.50 276 ARG A O 1
ATOM 2185 N N . GLU A 1 277 ? 50.550 13.044 -80.664 1.00 95.25 277 GLU A N 1
ATOM 2186 C CA . GLU A 1 277 ? 50.747 14.244 -81.486 1.00 95.25 277 GLU A CA 1
ATOM 2187 C C . GLU A 1 277 ? 52.157 14.302 -82.087 1.00 95.25 277 GLU A C 1
ATOM 2189 O O . GLU A 1 277 ? 52.298 14.562 -83.284 1.00 95.25 277 GLU A O 1
ATOM 2194 N N . GLU A 1 278 ? 53.190 13.973 -81.308 1.00 94.94 278 GLU A N 1
ATOM 2195 C CA . GLU A 1 278 ? 54.574 13.863 -81.790 1.00 94.94 278 GLU A CA 1
ATOM 2196 C C . GLU A 1 278 ? 54.716 12.812 -82.902 1.00 94.94 278 GLU A C 1
ATOM 2198 O O . GLU A 1 278 ? 55.284 13.088 -83.965 1.00 94.94 278 GLU A O 1
ATOM 2203 N N . LEU A 1 279 ? 54.133 11.622 -82.716 1.00 94.25 279 LEU A N 1
ATOM 2204 C CA . LEU A 1 279 ? 54.124 10.568 -83.734 1.00 94.25 279 LEU A CA 1
ATOM 2205 C C . LEU A 1 279 ? 53.412 11.023 -85.019 1.00 94.25 279 LEU A C 1
ATOM 2207 O O . LEU A 1 279 ? 53.868 10.754 -86.129 1.00 94.25 279 LEU A O 1
ATOM 2211 N N . LYS A 1 280 ? 52.298 11.750 -84.886 1.00 94.81 280 LYS A N 1
ATOM 2212 C CA . LYS A 1 280 ? 51.566 12.303 -86.033 1.00 94.81 280 LYS A CA 1
ATOM 2213 C C . LYS A 1 280 ? 52.394 13.335 -86.806 1.00 94.81 280 LYS A C 1
ATOM 2215 O O . LYS A 1 280 ? 52.265 13.405 -88.026 1.00 94.81 280 LYS A O 1
ATOM 2220 N N . ASN A 1 281 ? 53.221 14.120 -86.115 1.00 93.31 281 ASN A N 1
ATOM 2221 C CA . ASN A 1 281 ? 54.098 15.114 -86.735 1.00 93.31 281 ASN A CA 1
ATOM 2222 C C . ASN A 1 281 ? 55.307 14.482 -87.441 1.00 93.31 281 ASN A C 1
ATOM 2224 O O . ASN A 1 281 ? 55.732 15.002 -88.464 1.00 93.31 281 ASN A O 1
ATOM 2228 N N . THR A 1 282 ? 55.844 13.368 -86.933 1.00 93.31 282 THR A N 1
ATOM 2229 C CA . THR A 1 282 ? 57.002 12.678 -87.542 1.00 93.31 282 THR A CA 1
ATOM 2230 C C . THR A 1 282 ? 56.662 11.872 -88.800 1.00 93.31 282 THR A C 1
ATOM 2232 O O . THR A 1 282 ? 57.538 11.640 -89.628 1.00 93.31 282 THR A O 1
ATOM 2235 N N . LEU A 1 283 ? 55.405 11.451 -88.969 1.00 85.69 283 LEU A N 1
ATOM 2236 C CA . LEU A 1 283 ? 54.925 10.688 -90.133 1.00 85.69 283 LEU A CA 1
ATOM 2237 C C . LEU A 1 283 ? 54.479 11.558 -91.326 1.00 85.69 283 LEU A C 1
ATOM 2239 O O . LEU A 1 283 ? 53.944 11.019 -92.298 1.00 85.69 283 LEU A O 1
ATOM 2243 N N . ARG A 1 284 ? 54.639 12.881 -91.249 1.00 68.50 284 ARG A N 1
ATOM 2244 C CA . ARG A 1 284 ? 54.146 13.851 -92.234 1.00 68.50 284 ARG A CA 1
ATOM 2245 C C . ARG A 1 284 ? 55.290 14.532 -92.971 1.00 68.50 284 ARG A C 1
ATOM 2247 O O . ARG A 1 284 ? 55.097 14.787 -94.179 1.00 68.50 284 ARG A O 1
#

Secondary structure (DSSP, 8-state):
--------------------------TTHHHHHHHHHHHHHHHHHHHH--------------------------------PPPHHHHHHHHHHHHHHHHHTS------------------------HHHHHHHHHHHTT-----------HHHHHHTGGGS-HHHHHHHHHHHHHHHHHHHHHHHHHHHHHHHHHHHHHHHHHHHHHHHHHHHHHHHHHHHHHHHHHHHHHHHHHHHHHHHHHHHHHHHHHHHHHHHHHHHHHHHHHHHHHHHHHHHHHHHHT-

Foldseek 3Di:
DDDDDDDDDDDDDPDPPPPPPDDPDDPPVPVVVVVVVVVVVVVVCVVPVPPPPPPPDPDDDDDDDDDDDDDDDDDDPDDPDPDPVVVVVVVVVVVVVVVVVVPPPDDDDPDDDDDDDPPPPPDPPPVPPVVVVVVVVVPVPPDDPPVPCDVVNCVVCVVVDDPVVVVVVVVVVVVVVVVVVVVVVVVVVVVVVVVVVVVVVVVVVVVVVVVVVVVVVVVVVVVVVVVVVVVVVVVVVVVVVVVVVVVVVVVVVVVVVVVVVVVVVVVVVVVVVVVVVVVVVVVD

Sequence (284 aa):
MNRNQDTSKKEVKKDKSLALKISSGDTSSEEEDMAYLTRRFQKIVKKHGGFRKEVNPLRARNATKEYQRPGGEKDIKRDPVPDKKARKVAADYIVKRTFVVCGDSSSELEESKCPEDASMLAIKNDENVFDGMFSFMAKSDDEEDEEKVTFSDLKQNLNAYSIRKLRNLVVVLIDSVIELTAKKDSMNNSLVNFNEEKLALTDHVSVIEEQLIVLETENLELKEKLRMMSEKFGKGKGEASSLQMELEASLNTAETKLALALEGNDQMERDLVGLREELKNTLR

pLDDT: mean 74.64, std 20.95, range [38.31, 98.69]

Organism: NCBI:txid50273